Protein AF-A0A183PCR3-F1 (afdb_monomer_lite)

Secondary structure (DSSP, 8-state):
-HHHHHHHHS------HHHHHHHHHIIIIITTS-----SS-HHHHT-TT-GGGSS--TTT--HHHHHHHHHHHSPPPHHHHHHHHHHHHHHHHTTSTTTT-TT--TTS-------TT---SSTHHHHHHHHT----SS--GGGHHHHHHHHHHHHHTTT-HHHHHHHHHHHHHHHHHHHIIIII----EEEEEEEETTEEEEEEEEEEE--HHHHHHHHHHHHHHHHHHHTTT-

Organism: NCBI:txid31246

Sequence (234 aa):
MKLTELLYHGKRLRRDKLQFLTNHYWNKKGSYLKVSRLRFPEEVANSPNNPLIKAENMFKSTRYDDALLNEIEIGITADEAKHLEQQKSERLQCFHPLFGDVRFHQDCEPSLIFSSKRRFSKGVDQASLLTNTVVTLGAPPTLNNLFDKIDELNKLVDTNKPIADWRSSLRLSVERSILHAHVWQTDETKLPRRFHQQSNVWKHKPEYGIHPEQSTRYLFHNLFRILEFQVSYL

pLDDT: mean 70.09, std 15.56, range [38.97, 94.81]

Foldseek 3Di:
DVVVVCVVVVDDPPPPVVVVVVVVCCVVPVVPPPPPPPPDDVCLVPDPPNVVVVPDDPVPDCPVVVVVVVCVVVDQPPVNVVVVVVVVCVVCLVVPPCRPPPPDDPPDDDDDDDDPVDADPVHPVVVCVVVVHDDDPDDPPVCVVVVVVVVVLVVCLVPDPVSVVVVVVLVVLLVVQLCCLWPVPPPFDFDFDDPDPPDPDTDDDTDTTDDPVSSVVSSVVSVVVSVVVCPVPD

Structure (mmCIF, N/CA/C/O backbone):
data_AF-A0A183PCR3-F1
#
_entry.id   AF-A0A183PCR3-F1
#
loop_
_atom_site.group_PDB
_atom_site.id
_atom_site.type_symbol
_atom_site.label_atom_id
_atom_site.label_alt_id
_atom_site.label_comp_id
_atom_site.label_asym_id
_atom_site.label_entity_id
_atom_site.label_seq_id
_atom_site.pdbx_PDB_ins_code
_atom_site.Cartn_x
_atom_site.Cartn_y
_atom_site.Cartn_z
_atom_site.occupancy
_atom_site.B_iso_or_equiv
_atom_site.auth_seq_id
_atom_site.auth_comp_id
_atom_site.auth_asym_id
_atom_site.auth_atom_id
_atom_site.pdbx_PDB_model_num
ATOM 1 N N . MET A 1 1 ? -27.476 -8.192 14.801 1.00 43.50 1 MET A N 1
ATOM 2 C CA . MET A 1 1 ? -26.028 -8.233 15.123 1.00 43.50 1 MET A CA 1
ATOM 3 C C . MET A 1 1 ? -25.348 -9.604 14.907 1.00 43.50 1 MET A C 1
ATOM 5 O O . MET A 1 1 ? -24.313 -9.863 15.499 1.00 43.50 1 MET A O 1
ATOM 9 N N . LYS A 1 2 ? -25.819 -10.469 13.991 1.00 40.34 2 LYS A N 1
ATOM 10 C CA . LYS A 1 2 ? -25.181 -11.788 13.749 1.00 40.34 2 LYS A CA 1
ATOM 11 C C . LYS A 1 2 ? -23.891 -11.722 12.910 1.00 40.34 2 LYS A C 1
ATOM 13 O O . LYS A 1 2 ? -23.044 -12.604 12.989 1.00 40.34 2 LYS A O 1
ATOM 18 N N . LEU A 1 3 ? -23.731 -10.668 12.107 1.00 41.25 3 LEU A N 1
ATOM 19 C CA . LEU A 1 3 ? -22.612 -10.509 11.167 1.00 41.25 3 LEU A CA 1
ATOM 20 C C . LEU A 1 3 ? -21.323 -10.055 11.874 1.00 41.25 3 LEU A C 1
ATOM 22 O O . LEU A 1 3 ? -20.237 -10.541 11.570 1.00 41.25 3 LEU A O 1
ATOM 26 N N . THR A 1 4 ? -21.450 -9.186 12.879 1.00 47.59 4 THR A N 1
ATOM 27 C CA . THR A 1 4 ? -20.349 -8.759 13.755 1.00 47.59 4 THR A CA 1
ATOM 28 C C . THR A 1 4 ? -19.837 -9.908 14.620 1.00 47.59 4 THR A C 1
ATOM 30 O O . THR A 1 4 ? -18.626 -10.075 14.735 1.00 47.59 4 THR A O 1
ATOM 33 N N . GLU A 1 5 ? -20.731 -10.752 15.146 1.00 41.94 5 GLU A N 1
ATOM 34 C CA . GLU A 1 5 ? -20.367 -11.971 15.883 1.00 41.94 5 GLU A CA 1
ATOM 35 C C . GLU A 1 5 ? -19.634 -12.988 14.999 1.00 41.94 5 GLU A C 1
ATOM 37 O O . GLU A 1 5 ? -18.606 -13.523 15.407 1.00 41.94 5 GLU A O 1
ATOM 42 N N . LEU A 1 6 ? -20.086 -13.207 13.759 1.00 43.16 6 LEU A N 1
ATOM 43 C CA . LEU A 1 6 ? -19.410 -14.083 12.791 1.00 43.16 6 LEU A CA 1
ATOM 44 C C . LEU A 1 6 ? -18.003 -13.585 12.415 1.00 43.16 6 LEU A C 1
ATOM 46 O O . LEU A 1 6 ? -17.078 -14.387 12.262 1.00 43.16 6 LEU A O 1
ATOM 50 N N . LEU A 1 7 ? -17.819 -12.266 12.304 1.00 45.09 7 LEU A N 1
ATOM 51 C CA . LEU A 1 7 ? -16.524 -11.652 11.998 1.00 45.09 7 LEU A CA 1
ATOM 52 C C . LEU A 1 7 ? -15.564 -11.652 13.202 1.00 45.09 7 LEU A C 1
ATOM 54 O O . LEU A 1 7 ? -14.359 -11.810 13.000 1.00 45.09 7 LEU A O 1
ATOM 58 N N . TYR A 1 8 ? -16.074 -11.532 14.434 1.00 46.31 8 TYR A N 1
ATOM 59 C CA . TYR A 1 8 ? -15.269 -11.564 15.665 1.00 46.31 8 TYR A CA 1
ATOM 60 C C . TYR A 1 8 ? -14.947 -12.984 16.158 1.00 46.31 8 TYR A C 1
ATOM 62 O O . TYR A 1 8 ? -13.843 -13.227 16.648 1.00 46.31 8 TYR A O 1
ATOM 70 N N . HIS A 1 9 ? -15.865 -13.946 16.018 1.00 42.84 9 HIS A N 1
ATOM 71 C CA . HIS A 1 9 ? -15.672 -15.316 16.512 1.00 42.84 9 HIS A CA 1
ATOM 72 C C . HIS A 1 9 ? -14.971 -16.252 15.520 1.00 42.84 9 HIS A C 1
ATOM 74 O O . HIS A 1 9 ? -14.450 -17.288 15.936 1.00 42.84 9 HIS A O 1
ATOM 80 N N . GLY A 1 10 ? -14.883 -15.883 14.237 1.00 38.97 10 GLY A N 1
ATOM 81 C CA . GLY A 1 10 ? -14.321 -16.734 13.182 1.00 38.97 10 GLY A CA 1
ATOM 82 C C . GLY A 1 10 ? -12.848 -17.122 13.358 1.00 38.97 10 GLY A C 1
ATOM 83 O O . GLY A 1 10 ? -12.410 -18.113 12.780 1.00 38.97 10 GLY A O 1
ATOM 84 N N . LYS A 1 11 ? -12.072 -16.400 14.174 1.00 42.31 11 LYS A N 1
ATOM 85 C CA . LYS A 1 11 ? -10.730 -16.819 14.599 1.00 42.31 11 LYS A CA 1
ATOM 86 C C . LYS A 1 11 ? -10.459 -16.269 15.992 1.00 42.31 11 LYS A C 1
ATOM 88 O O . LYS A 1 11 ? -10.095 -15.107 16.138 1.00 42.31 11 LYS A O 1
ATOM 93 N N . ARG A 1 12 ? -10.546 -17.120 17.021 1.00 43.59 12 ARG A N 1
ATOM 94 C CA . ARG A 1 12 ? -9.766 -16.910 18.249 1.00 43.59 12 ARG A CA 1
ATOM 95 C C . ARG A 1 12 ? -8.338 -16.596 17.799 1.00 43.59 12 ARG A C 1
ATOM 97 O O . ARG A 1 12 ? -7.676 -17.481 17.257 1.00 43.59 12 ARG A O 1
ATOM 104 N N . LEU A 1 13 ? -7.895 -15.347 17.966 1.00 43.22 13 LEU A N 1
ATOM 105 C CA . LEU A 1 13 ? -6.487 -14.972 17.892 1.00 43.22 13 LEU A CA 1
ATOM 106 C C . LEU A 1 13 ? -5.743 -16.009 18.732 1.00 43.22 13 LEU A C 1
ATOM 108 O O . LEU A 1 13 ? -5.872 -16.021 19.959 1.00 43.22 13 LEU A O 1
ATOM 112 N N . ARG A 1 14 ? -5.040 -16.944 18.082 1.00 44.59 14 ARG A N 1
ATOM 113 C CA . ARG A 1 14 ? -4.086 -17.798 18.780 1.00 44.59 14 ARG A CA 1
ATOM 114 C C . ARG A 1 14 ? -3.076 -16.816 19.352 1.00 44.59 14 ARG A C 1
ATOM 116 O O . ARG A 1 14 ? -2.245 -16.309 18.609 1.00 44.59 14 ARG A O 1
ATOM 123 N N . ARG A 1 15 ? -3.220 -16.484 20.642 1.00 50.72 15 ARG A N 1
ATOM 124 C CA . ARG A 1 15 ? -2.188 -15.790 21.414 1.00 50.72 15 ARG A CA 1
ATOM 125 C C . ARG A 1 15 ? -0.885 -16.483 21.061 1.00 50.72 15 ARG A C 1
ATOM 127 O O . ARG A 1 15 ? -0.829 -17.712 21.147 1.00 50.72 15 ARG A O 1
ATOM 134 N N . ASP A 1 16 ? 0.082 -15.712 20.588 1.00 55.12 16 ASP A N 1
ATOM 135 C CA . ASP A 1 16 ? 1.338 -16.240 20.087 1.00 55.12 16 ASP A CA 1
ATOM 136 C C . ASP A 1 16 ? 1.909 -17.179 21.153 1.00 55.12 16 ASP A C 1
ATOM 138 O O . ASP A 1 16 ? 2.196 -16.761 22.280 1.00 55.12 16 ASP A O 1
ATOM 142 N N . LYS A 1 17 ? 1.939 -18.487 20.867 1.00 62.72 17 LYS A N 1
ATOM 143 C CA . LYS A 1 17 ? 2.175 -19.511 21.902 1.00 62.72 17 LYS A CA 1
ATOM 144 C C . LYS A 1 17 ? 3.550 -19.301 22.536 1.00 62.72 17 LYS A C 1
ATOM 146 O O . LYS A 1 17 ? 3.725 -19.519 23.729 1.00 62.72 17 LYS A O 1
ATOM 151 N N . LEU A 1 18 ? 4.483 -18.775 21.743 1.00 61.03 18 LEU A N 1
ATOM 152 C CA . LEU A 1 18 ? 5.803 -18.328 22.164 1.00 61.03 18 LEU A CA 1
ATOM 153 C C . LEU A 1 18 ? 5.748 -17.174 23.166 1.00 61.03 18 LEU A C 1
ATOM 155 O O . LEU A 1 18 ? 6.461 -17.237 24.160 1.00 61.03 18 LEU A O 1
ATOM 159 N N . GLN A 1 19 ? 4.889 -16.172 22.960 1.00 65.62 19 GLN A N 1
ATOM 160 C CA . GLN A 1 19 ? 4.735 -15.029 23.867 1.00 65.62 19 GLN A CA 1
ATOM 161 C C . GLN A 1 19 ? 4.088 -15.440 25.197 1.00 65.62 19 GLN A C 1
ATOM 163 O O . GLN A 1 19 ? 4.503 -15.005 26.270 1.00 65.62 19 GLN A O 1
ATOM 168 N N . PHE A 1 20 ? 3.111 -16.350 25.143 1.00 69.31 20 PHE A N 1
ATOM 169 C CA . PHE A 1 20 ? 2.547 -16.963 26.345 1.00 69.31 20 PHE A CA 1
ATOM 170 C C . PHE A 1 20 ? 3.602 -17.772 27.114 1.00 69.31 20 PHE A C 1
ATOM 172 O O . PHE A 1 20 ? 3.729 -17.617 28.326 1.00 69.31 20 PHE A O 1
ATOM 179 N N . LEU A 1 21 ? 4.392 -18.597 26.418 1.00 69.44 21 LEU A N 1
ATOM 180 C CA . LEU A 1 21 ? 5.441 -19.414 27.032 1.00 69.44 21 LEU A CA 1
ATOM 181 C C . LEU A 1 21 ? 6.603 -18.576 27.579 1.00 69.44 21 LEU A C 1
ATOM 183 O O . LEU A 1 21 ? 7.121 -18.913 28.638 1.00 69.44 21 LEU A O 1
ATOM 187 N N . THR A 1 22 ? 6.985 -17.475 26.925 1.00 66.50 22 THR A N 1
ATOM 188 C CA . THR A 1 22 ? 8.017 -16.555 27.443 1.00 66.50 22 THR A CA 1
ATOM 189 C C . THR A 1 22 ? 7.539 -15.822 28.687 1.00 66.50 22 THR A C 1
ATOM 191 O O . THR A 1 22 ? 8.277 -15.787 29.665 1.00 66.50 22 THR A O 1
ATOM 194 N N . ASN A 1 23 ? 6.300 -15.321 28.711 1.00 69.75 23 ASN A N 1
ATOM 195 C CA . ASN A 1 23 ? 5.728 -14.717 29.919 1.00 69.75 23 ASN A CA 1
ATOM 196 C C . ASN A 1 23 ? 5.593 -15.739 31.055 1.00 69.75 23 ASN A C 1
ATOM 198 O O . ASN A 1 23 ? 5.898 -15.438 32.206 1.00 69.75 23 ASN A O 1
ATOM 202 N N . HIS A 1 24 ? 5.191 -16.972 30.735 1.00 72.31 24 HIS A N 1
ATOM 203 C CA . HIS A 1 24 ? 5.112 -18.059 31.710 1.00 72.31 24 HIS A CA 1
ATOM 204 C C . HIS A 1 24 ? 6.490 -18.436 32.263 1.00 72.31 24 HIS A C 1
ATOM 206 O O . HIS A 1 24 ? 6.645 -18.627 33.467 1.00 72.31 24 HIS A O 1
ATOM 212 N N . TYR A 1 25 ? 7.509 -18.496 31.404 1.00 69.12 25 TYR A N 1
ATOM 213 C CA . TYR A 1 25 ? 8.889 -18.758 31.807 1.00 69.12 25 TYR A CA 1
ATOM 214 C C . TYR A 1 25 ? 9.475 -17.599 32.620 1.00 69.12 25 TYR A C 1
ATOM 216 O O . TYR A 1 25 ? 10.138 -17.845 33.621 1.00 69.12 25 TYR A O 1
ATOM 224 N N . TRP A 1 26 ? 9.188 -16.345 32.260 1.00 61.00 26 TRP A N 1
ATOM 225 C CA . TRP A 1 26 ? 9.600 -15.163 33.022 1.00 61.00 26 TRP A CA 1
ATOM 226 C C . TRP A 1 26 ? 8.967 -15.137 34.416 1.00 61.00 26 TRP A C 1
ATOM 228 O O . TRP A 1 26 ? 9.665 -14.927 35.404 1.00 61.00 26 TRP A O 1
ATOM 238 N N . ASN A 1 27 ? 7.678 -15.463 34.523 1.00 62.62 27 ASN A N 1
ATOM 239 C CA . ASN A 1 27 ? 6.995 -15.570 35.812 1.00 62.62 27 ASN A CA 1
ATOM 240 C C . ASN A 1 27 ? 7.509 -16.745 36.659 1.00 62.62 27 ASN A C 1
ATOM 242 O O . ASN A 1 27 ? 7.555 -16.632 37.878 1.00 62.62 27 ASN A O 1
ATOM 246 N N . LYS A 1 28 ? 7.903 -17.868 36.037 1.00 67.31 28 LYS A N 1
ATOM 247 C CA . LYS A 1 28 ? 8.411 -19.050 36.758 1.00 67.31 28 LYS A CA 1
ATOM 248 C C . LYS A 1 28 ? 9.903 -19.003 37.096 1.00 67.31 28 LYS A C 1
ATOM 250 O O . LYS A 1 28 ? 10.298 -19.599 38.091 1.00 67.31 28 LYS A O 1
ATOM 255 N N . LYS A 1 29 ? 10.734 -18.380 36.255 1.00 63.06 29 LYS A N 1
ATOM 256 C CA . LYS A 1 29 ? 12.208 -18.410 36.355 1.00 63.06 29 LYS A CA 1
ATOM 257 C C . LYS A 1 29 ? 12.883 -17.037 36.332 1.00 63.06 29 LYS A C 1
ATOM 259 O O . LYS A 1 29 ? 14.043 -16.948 36.703 1.00 63.06 29 LYS A O 1
ATOM 264 N N . GLY A 1 30 ? 12.211 -15.982 35.875 1.00 49.69 30 GLY A N 1
ATOM 265 C CA . GLY A 1 30 ? 12.768 -14.625 35.774 1.00 49.69 30 GLY A CA 1
ATOM 266 C C . GLY A 1 30 ? 12.641 -13.796 37.056 1.00 49.69 30 GLY A C 1
ATOM 267 O O . GLY A 1 30 ? 13.333 -12.792 37.206 1.00 49.69 30 GLY A O 1
ATOM 268 N N . SER A 1 31 ? 11.821 -14.218 38.024 1.00 49.53 31 SER A N 1
ATOM 269 C CA . SER A 1 31 ? 11.612 -13.487 39.283 1.00 49.53 31 SER A CA 1
ATOM 270 C C . SER A 1 31 ? 12.644 -13.812 40.379 1.00 49.53 31 SER A C 1
ATOM 272 O O . SER A 1 31 ? 12.307 -13.796 41.562 1.00 49.53 31 SER A O 1
ATOM 274 N N . TYR A 1 32 ? 13.897 -14.124 40.029 1.00 51.06 32 TYR A N 1
ATOM 275 C CA . TYR A 1 32 ? 14.971 -14.212 41.034 1.00 51.06 32 TYR A CA 1
ATOM 276 C C . TYR A 1 32 ? 15.493 -12.833 41.461 1.00 51.06 32 TYR A C 1
ATOM 278 O O . TYR A 1 32 ? 16.124 -12.709 42.508 1.00 51.06 32 TYR A O 1
ATOM 286 N N . LEU A 1 33 ? 15.167 -11.772 40.718 1.00 47.72 33 LEU A N 1
ATOM 287 C CA . LEU A 1 33 ? 15.323 -10.402 41.195 1.00 47.72 33 LEU A CA 1
ATOM 288 C C . LEU A 1 33 ? 14.146 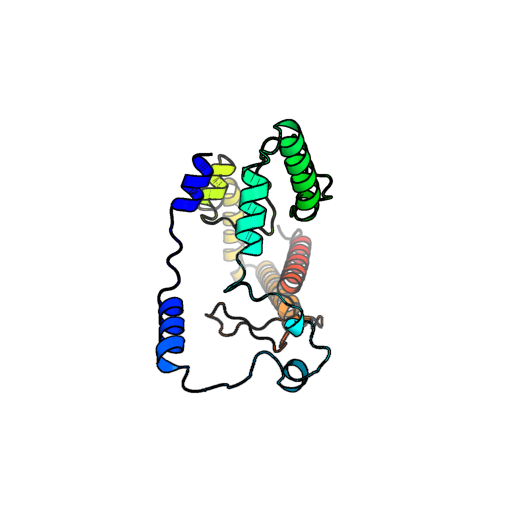-10.060 42.116 1.00 47.72 33 LEU A C 1
ATOM 290 O O . LEU A 1 33 ? 13.118 -9.548 41.672 1.00 47.72 33 LEU A O 1
ATOM 294 N N . LYS A 1 34 ? 14.300 -10.340 43.417 1.00 47.41 34 LYS A N 1
ATOM 295 C CA . LYS A 1 34 ? 13.487 -9.716 44.470 1.00 47.41 34 LYS A CA 1
ATOM 296 C C . LYS A 1 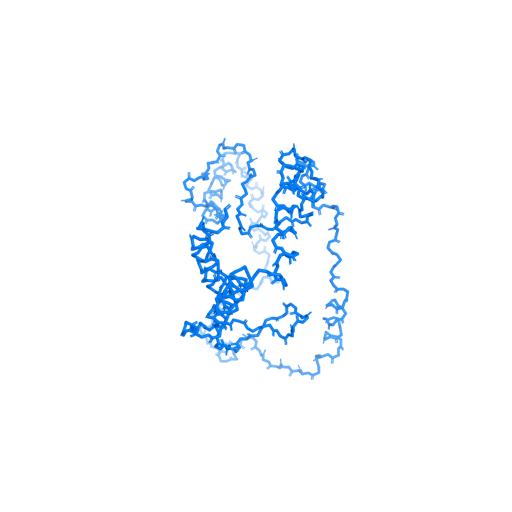34 ? 13.749 -8.209 44.441 1.00 47.41 34 LYS A C 1
ATOM 298 O O . LYS A 1 34 ? 14.626 -7.704 45.131 1.00 47.41 34 LYS A O 1
ATOM 303 N N . VAL A 1 35 ? 12.996 -7.480 43.624 1.00 47.25 35 VAL A N 1
ATOM 304 C CA . VAL A 1 35 ? 12.951 -6.021 43.706 1.00 47.25 35 VAL A CA 1
ATOM 305 C C . VAL A 1 35 ? 11.978 -5.673 44.825 1.00 47.25 35 VAL A C 1
ATOM 307 O O . VAL A 1 35 ? 10.771 -5.586 44.615 1.00 47.25 35 VAL A O 1
ATOM 310 N N . SER A 1 36 ? 12.507 -5.472 46.029 1.00 46.84 36 SER A N 1
ATOM 311 C CA . SER A 1 36 ? 11.793 -4.860 47.150 1.00 46.84 36 SER A CA 1
ATOM 312 C C . SER A 1 36 ? 11.696 -3.346 46.944 1.00 46.84 36 SER A C 1
ATOM 314 O O . SER A 1 36 ? 12.176 -2.560 47.753 1.00 46.84 36 SER A O 1
ATOM 316 N N . ARG A 1 37 ? 11.113 -2.902 45.827 1.00 46.75 37 ARG A N 1
ATOM 317 C CA . ARG A 1 37 ? 10.591 -1.536 45.769 1.00 46.75 37 ARG A CA 1
ATOM 318 C C . ARG A 1 37 ? 9.176 -1.598 46.302 1.00 46.75 37 ARG A C 1
ATOM 320 O O . ARG A 1 37 ? 8.269 -2.050 45.602 1.00 46.75 37 ARG A O 1
ATOM 327 N N . LEU A 1 38 ? 8.995 -1.151 47.540 1.00 49.81 38 LEU A N 1
ATOM 328 C CA . LEU A 1 38 ? 7.677 -0.750 48.001 1.00 49.81 38 LEU A CA 1
ATOM 329 C C . LEU A 1 38 ? 7.158 0.271 46.981 1.00 49.81 38 LEU A C 1
ATOM 331 O O . LEU A 1 38 ? 7.828 1.259 46.682 1.00 49.81 38 LEU A O 1
ATOM 335 N N . ARG A 1 39 ? 5.987 0.009 46.385 1.00 51.94 39 ARG A N 1
ATOM 336 C CA . ARG A 1 39 ? 5.335 0.945 45.443 1.00 51.94 39 ARG A CA 1
ATOM 337 C C . ARG A 1 39 ? 5.014 2.295 46.096 1.00 51.94 39 ARG A C 1
ATOM 339 O O . ARG A 1 39 ? 4.608 3.224 45.408 1.00 51.94 39 ARG A O 1
ATOM 346 N N . PHE A 1 40 ? 5.187 2.371 47.409 1.00 50.53 40 PHE A N 1
ATOM 347 C CA . PHE A 1 40 ? 4.893 3.493 48.260 1.00 50.53 40 PHE A CA 1
ATOM 348 C C . PHE A 1 40 ? 6.125 3.791 49.134 1.00 50.53 40 PHE A C 1
ATOM 350 O O . PHE A 1 40 ? 6.618 2.866 49.782 1.00 50.53 40 PHE A O 1
ATOM 357 N N . PRO A 1 41 ? 6.661 5.023 49.134 1.00 60.50 41 PRO A N 1
ATOM 358 C CA . PRO A 1 41 ? 7.805 5.380 49.971 1.00 60.50 41 PRO A CA 1
ATOM 359 C C . PRO A 1 41 ? 7.446 5.278 51.461 1.00 60.50 41 PRO A C 1
ATOM 361 O O . PRO A 1 41 ? 6.393 5.768 51.872 1.00 60.50 41 PRO A O 1
ATOM 364 N N . GLU A 1 42 ? 8.320 4.686 52.281 1.00 59.44 42 GLU A N 1
ATOM 365 C CA . GLU A 1 42 ? 8.094 4.531 53.733 1.00 59.44 42 GLU A CA 1
ATOM 366 C C . GLU A 1 42 ? 7.910 5.881 54.447 1.00 59.44 42 GLU A C 1
ATOM 368 O O . GLU A 1 42 ? 7.119 5.996 55.380 1.00 59.44 42 GLU A O 1
ATOM 373 N N . GLU A 1 43 ? 8.557 6.934 53.947 1.00 64.88 43 GLU A N 1
ATOM 374 C CA . GLU A 1 43 ? 8.429 8.311 54.441 1.00 64.88 43 GLU A CA 1
ATOM 375 C C . GLU A 1 43 ? 6.995 8.855 54.319 1.00 64.88 43 GLU A C 1
ATOM 377 O O . GLU A 1 43 ? 6.515 9.566 55.201 1.00 64.88 43 GLU A O 1
ATOM 382 N N . VAL A 1 44 ? 6.276 8.480 53.254 1.00 60.97 44 VAL A N 1
ATOM 383 C CA . VAL A 1 44 ? 4.877 8.883 53.043 1.00 60.97 44 VAL A CA 1
ATOM 384 C C . VAL A 1 44 ? 3.946 8.035 53.917 1.00 60.97 44 VAL A C 1
ATOM 386 O O . VAL A 1 44 ? 2.959 8.557 54.436 1.00 60.97 44 VAL A O 1
ATOM 389 N N . ALA A 1 45 ? 4.289 6.761 54.157 1.00 61.00 45 ALA A N 1
ATOM 390 C CA . ALA A 1 45 ? 3.546 5.854 55.042 1.00 61.00 45 ALA A CA 1
ATOM 391 C C . ALA A 1 45 ? 3.554 6.302 56.496 1.00 61.00 45 ALA A C 1
ATOM 393 O O . ALA A 1 45 ? 2.499 6.310 57.128 1.00 61.00 45 ALA A O 1
ATOM 394 N N . ASN A 1 46 ? 4.717 6.734 56.974 1.00 65.94 46 ASN A N 1
ATOM 395 C CA . ASN A 1 46 ? 4.934 7.128 58.360 1.00 65.94 46 ASN A CA 1
ATOM 396 C C . ASN A 1 46 ? 4.599 8.605 58.626 1.00 65.94 46 ASN A C 1
ATOM 398 O O . ASN A 1 46 ? 4.747 9.076 59.753 1.00 65.94 46 ASN A O 1
ATOM 402 N N . SER A 1 47 ? 4.154 9.350 57.607 1.00 72.75 47 SER A N 1
ATOM 403 C CA . SER A 1 47 ? 3.764 10.748 57.780 1.00 72.75 47 SER A CA 1
ATOM 404 C C . SER A 1 47 ? 2.453 10.858 58.584 1.00 72.75 47 SER A C 1
ATOM 406 O O . SER A 1 47 ? 1.462 10.209 58.241 1.00 72.75 47 SER A O 1
ATOM 408 N N . PRO A 1 48 ? 2.386 11.703 59.633 1.00 70.06 48 PRO A N 1
ATOM 409 C CA . PRO A 1 48 ? 1.179 11.848 60.459 1.00 70.06 48 PRO A CA 1
ATOM 410 C C . PRO A 1 48 ? -0.005 12.474 59.697 1.00 70.06 48 PRO A C 1
ATOM 412 O O . PRO A 1 48 ? -1.146 12.361 60.132 1.00 70.06 48 PRO A O 1
ATOM 415 N N . ASN A 1 49 ? 0.254 13.091 58.536 1.00 67.38 49 ASN A N 1
ATOM 416 C CA . ASN A 1 49 ? -0.746 13.672 57.634 1.00 67.38 49 ASN A CA 1
ATOM 417 C C . ASN A 1 49 ? -1.092 12.766 56.439 1.00 67.38 49 ASN A C 1
ATOM 419 O O . ASN A 1 49 ? -1.661 13.236 55.452 1.00 67.38 49 ASN A O 1
ATOM 423 N N . ASN A 1 50 ? -0.748 11.478 56.493 1.00 63.47 50 ASN A N 1
ATOM 424 C CA . ASN A 1 50 ? -1.014 10.558 55.398 1.00 63.47 50 ASN A CA 1
ATOM 425 C C . ASN A 1 50 ? -2.538 10.427 55.152 1.00 63.47 50 ASN A C 1
ATOM 427 O O . ASN A 1 50 ? -3.271 10.033 56.066 1.00 63.47 50 ASN A O 1
ATOM 431 N N . PRO A 1 51 ? -3.046 10.701 53.931 1.00 62.66 51 PRO A N 1
ATOM 432 C CA . PRO A 1 51 ? -4.467 10.547 53.607 1.00 62.66 51 PRO A CA 1
ATOM 433 C C . PRO A 1 51 ? -4.972 9.108 53.797 1.00 62.66 51 PRO A C 1
ATOM 435 O O . PRO A 1 51 ? -6.169 8.908 53.990 1.00 62.66 51 PRO A O 1
ATOM 438 N N . LEU A 1 52 ? -4.073 8.115 53.817 1.00 59.38 52 LEU A N 1
ATOM 439 C CA . LEU A 1 52 ? -4.398 6.715 54.099 1.00 59.38 52 LEU A CA 1
ATOM 440 C C . LEU A 1 52 ? -4.778 6.450 55.564 1.00 59.38 52 LEU A C 1
ATOM 442 O O . LEU A 1 52 ? -5.466 5.472 55.822 1.00 59.38 52 LEU A O 1
ATOM 446 N N . ILE A 1 53 ? -4.399 7.311 56.520 1.00 61.59 53 ILE A N 1
ATOM 447 C CA . ILE A 1 53 ? -4.829 7.181 57.930 1.0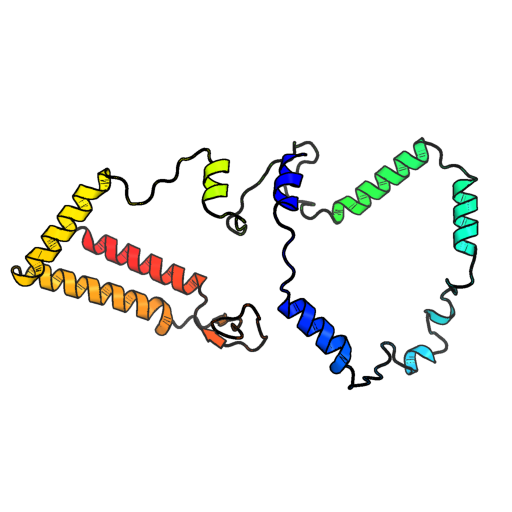0 61.59 53 ILE A CA 1
ATOM 448 C C . ILE A 1 53 ? -6.338 7.437 58.054 1.00 61.59 53 ILE A C 1
ATOM 450 O O . ILE A 1 53 ? -7.009 6.855 58.901 1.00 61.59 53 ILE A O 1
ATOM 454 N N . LYS A 1 54 ? -6.878 8.293 57.178 1.00 59.94 54 LYS A N 1
ATOM 455 C CA . LYS A 1 54 ? -8.315 8.570 57.065 1.00 59.94 54 LYS A CA 1
ATOM 456 C C . LYS A 1 54 ? -9.028 7.621 56.099 1.00 59.94 54 LYS A C 1
ATOM 458 O O . LYS A 1 54 ? -10.250 7.691 55.993 1.00 59.94 54 LYS A O 1
ATOM 463 N N . ALA A 1 55 ? -8.293 6.780 55.368 1.00 59.91 55 ALA A N 1
ATOM 464 C CA . ALA A 1 55 ? -8.891 5.835 54.440 1.00 59.91 55 ALA A CA 1
ATOM 465 C C . ALA A 1 55 ? -9.524 4.690 55.233 1.00 59.91 55 ALA A C 1
ATOM 467 O O . ALA A 1 55 ? -8.866 3.990 56.001 1.00 59.91 55 ALA A O 1
ATOM 468 N N . GLU A 1 56 ? -10.829 4.526 55.057 1.00 61.25 56 GLU A N 1
ATOM 469 C CA . GLU A 1 56 ? -11.597 3.494 55.734 1.00 61.25 56 GLU A CA 1
ATOM 470 C C . GLU A 1 56 ? -11.106 2.097 55.315 1.00 61.25 56 GLU A C 1
ATOM 472 O O . GLU A 1 56 ? -10.797 1.843 54.147 1.00 61.25 56 GLU A O 1
ATOM 477 N N . ASN A 1 57 ? -10.997 1.178 56.277 1.00 62.12 57 ASN A N 1
ATOM 478 C CA . ASN A 1 57 ? -10.515 -0.173 56.013 1.00 62.12 57 ASN A CA 1
ATOM 479 C C . ASN A 1 57 ? -11.611 -1.003 55.322 1.00 62.12 57 ASN A C 1
ATOM 481 O O . ASN A 1 57 ? -12.438 -1.639 55.978 1.00 62.12 57 ASN A O 1
ATOM 485 N N . MET A 1 58 ? -11.584 -1.009 53.988 1.00 56.31 58 MET A N 1
ATOM 486 C CA . MET A 1 58 ? -12.562 -1.679 53.117 1.00 56.31 58 MET A CA 1
ATOM 487 C C . MET A 1 58 ? -12.657 -3.205 53.316 1.00 56.31 58 MET A C 1
ATOM 489 O O . MET A 1 58 ? -13.565 -3.825 52.783 1.00 56.31 58 MET A O 1
ATOM 493 N N . PHE A 1 59 ? -11.734 -3.832 54.058 1.00 53.56 59 PHE A N 1
ATOM 494 C CA . PHE A 1 59 ? -11.773 -5.274 54.344 1.00 53.56 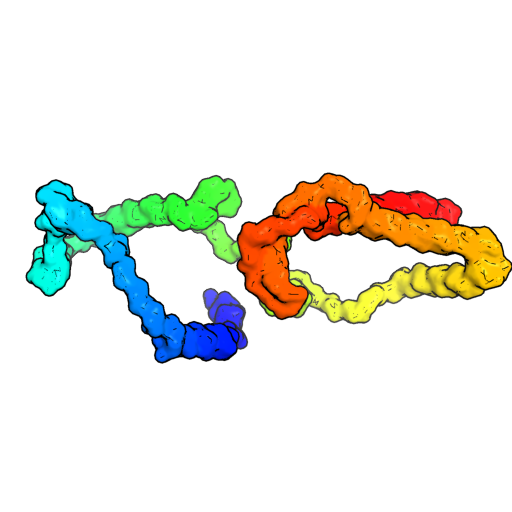59 PHE A CA 1
ATOM 495 C C . PHE A 1 59 ? -12.595 -5.642 55.586 1.00 53.56 59 PHE A C 1
ATOM 497 O O . PHE A 1 59 ? -12.874 -6.819 55.798 1.00 53.56 59 PHE A O 1
ATOM 504 N N . LYS A 1 60 ? -12.923 -4.666 56.440 1.00 60.06 60 LYS A N 1
ATOM 505 C CA . LYS A 1 60 ? -13.688 -4.885 57.682 1.00 60.06 60 LYS A CA 1
ATOM 506 C C . LYS A 1 60 ? -14.930 -4.007 57.794 1.00 60.06 60 LYS A C 1
ATOM 508 O O . LYS A 1 60 ? -15.778 -4.291 58.630 1.00 60.06 60 LYS A O 1
ATOM 513 N N . SER A 1 61 ? -15.007 -2.930 57.015 1.00 61.38 61 SER A N 1
ATOM 514 C CA . SER A 1 61 ? -16.158 -2.035 57.033 1.00 61.38 61 SER A CA 1
ATOM 515 C C . SER A 1 61 ? -17.331 -2.658 56.280 1.00 61.38 61 SER A C 1
ATOM 517 O O . SER A 1 61 ? -17.222 -2.920 55.086 1.00 61.38 61 SER A O 1
ATOM 519 N N . THR A 1 62 ? -18.451 -2.848 56.978 1.00 69.12 62 THR A N 1
ATOM 520 C CA . THR A 1 62 ? -19.755 -3.177 56.384 1.00 69.12 62 THR A CA 1
ATOM 521 C C . THR A 1 62 ? -20.510 -1.929 55.951 1.00 69.12 62 THR A C 1
ATOM 523 O O . THR A 1 62 ? -21.571 -2.044 55.364 1.00 69.12 62 THR A O 1
ATOM 526 N N . ARG A 1 63 ? -19.966 -0.722 56.171 1.00 71.81 63 ARG A N 1
ATOM 527 C CA . ARG A 1 63 ? -20.654 0.549 55.903 1.00 71.81 63 ARG A CA 1
ATOM 528 C C . ARG A 1 63 ? -21.181 0.648 54.473 1.00 71.81 63 ARG A C 1
ATOM 530 O O . ARG A 1 63 ? -22.241 1.221 54.265 1.00 71.81 63 ARG A O 1
ATOM 537 N N . TYR A 1 64 ? -20.434 0.126 53.501 1.00 63.47 64 TYR A N 1
ATOM 538 C CA . TYR A 1 64 ? -20.860 0.109 52.102 1.00 63.47 64 TYR A CA 1
ATOM 539 C C . TYR A 1 64 ? -21.955 -0.920 51.845 1.00 63.47 64 TYR A C 1
ATOM 541 O O . TYR A 1 64 ? -22.889 -0.599 51.125 1.00 63.47 64 TYR A O 1
ATOM 549 N N . ASP A 1 65 ? -21.872 -2.103 52.452 1.00 65.31 65 ASP A N 1
ATOM 550 C CA . ASP A 1 65 ? -22.915 -3.127 52.346 1.00 65.31 65 ASP A CA 1
ATOM 551 C C . ASP A 1 65 ? -24.203 -2.659 53.040 1.00 65.31 65 ASP A C 1
ATOM 553 O O . ASP A 1 65 ? -25.279 -2.787 52.473 1.00 65.31 65 ASP A O 1
ATOM 557 N N . ASP A 1 66 ? -24.092 -2.019 54.205 1.00 72.00 66 ASP A N 1
ATOM 558 C CA . ASP A 1 66 ? -25.204 -1.447 54.968 1.00 72.00 66 ASP A CA 1
ATOM 559 C C . ASP A 1 66 ? -25.820 -0.233 54.247 1.00 72.00 66 ASP A C 1
ATOM 561 O O . ASP A 1 66 ? -27.037 -0.076 54.210 1.00 72.00 66 ASP A O 1
ATOM 565 N N . ALA A 1 67 ? -25.002 0.630 53.630 1.00 67.56 67 ALA A N 1
ATOM 566 C CA . ALA A 1 67 ? -25.488 1.735 52.802 1.00 67.56 67 ALA A CA 1
ATOM 567 C C . ALA A 1 67 ? -26.178 1.230 51.529 1.00 67.56 67 ALA A C 1
ATOM 569 O O . ALA A 1 67 ? -27.226 1.750 51.164 1.00 67.56 67 ALA A O 1
ATOM 570 N N . LEU A 1 68 ? -25.630 0.194 50.893 1.00 64.44 68 LEU A N 1
ATOM 571 C CA . LEU A 1 68 ? -26.201 -0.430 49.704 1.00 64.44 68 LEU A CA 1
ATOM 572 C C . LEU A 1 68 ? -27.498 -1.183 50.035 1.00 64.44 68 LEU A C 1
ATOM 574 O O . LEU A 1 68 ? -28.445 -1.119 49.263 1.00 64.44 68 LEU A O 1
ATOM 578 N N . LEU A 1 69 ? -27.585 -1.835 51.198 1.00 64.88 69 LEU A N 1
ATOM 579 C CA . LEU A 1 69 ? -28.822 -2.430 51.711 1.00 64.88 69 LEU A CA 1
ATOM 580 C C . LEU A 1 69 ? -29.878 -1.360 52.004 1.00 64.88 69 LEU A C 1
ATOM 582 O O . LEU A 1 69 ? -31.010 -1.517 51.564 1.00 64.88 69 LEU A O 1
ATOM 586 N N . ASN A 1 70 ? -29.507 -0.240 52.631 1.00 61.25 70 ASN A N 1
ATOM 587 C CA . ASN A 1 70 ? -30.416 0.895 52.830 1.00 61.25 70 ASN A CA 1
ATOM 588 C C . ASN A 1 70 ? -30.871 1.522 51.496 1.00 61.25 70 ASN A C 1
ATOM 590 O O . ASN A 1 70 ? -32.033 1.888 51.362 1.00 61.25 70 ASN A O 1
ATOM 594 N N . GLU A 1 71 ? -29.992 1.627 50.492 1.00 58.84 71 GLU A N 1
ATOM 595 C CA . GLU A 1 71 ? -30.338 2.082 49.132 1.00 58.84 71 GLU A CA 1
ATOM 596 C C . GLU A 1 71 ? -31.243 1.085 48.383 1.00 58.84 71 GLU A C 1
ATOM 598 O O . GLU A 1 71 ? -32.047 1.489 47.548 1.00 58.84 71 GLU A O 1
ATOM 603 N N . ILE A 1 72 ? -31.133 -0.217 48.668 1.00 59.72 72 ILE A N 1
ATOM 604 C CA . ILE A 1 72 ? -32.004 -1.263 48.108 1.00 59.72 72 ILE A CA 1
ATOM 605 C C . ILE A 1 72 ? -33.368 -1.287 48.817 1.00 59.72 72 ILE A C 1
ATOM 607 O O . ILE A 1 72 ? -34.391 -1.500 48.164 1.00 59.72 72 ILE A O 1
ATOM 611 N N . GLU A 1 73 ? -33.397 -1.071 50.135 1.00 55.72 73 GLU A N 1
ATOM 612 C CA . GLU A 1 73 ? -34.617 -1.003 50.951 1.00 55.72 73 GLU A CA 1
ATOM 613 C C . GLU A 1 73 ? -35.427 0.270 50.669 1.00 55.72 73 GLU A C 1
ATOM 615 O O . GLU A 1 73 ? -36.655 0.220 50.570 1.00 55.72 73 GLU A O 1
ATOM 620 N N . ILE A 1 74 ? -34.751 1.401 50.451 1.00 59.12 74 ILE A N 1
ATOM 621 C CA . ILE A 1 74 ? -35.333 2.636 49.915 1.00 59.12 74 ILE A CA 1
ATOM 622 C C . ILE A 1 74 ? -35.363 2.493 48.391 1.00 59.12 74 ILE A C 1
ATOM 624 O O . ILE A 1 74 ? -34.587 3.117 47.676 1.00 59.12 74 ILE A O 1
ATOM 628 N N . GLY A 1 75 ? -36.214 1.598 47.888 1.00 55.16 75 GLY A N 1
ATOM 629 C CA . GLY A 1 75 ? -36.298 1.307 46.460 1.00 55.16 75 GLY A CA 1
ATOM 630 C C . GLY A 1 75 ? -36.360 2.590 45.627 1.00 55.16 75 GLY A C 1
ATOM 631 O O . GLY A 1 75 ? -37.309 3.364 45.748 1.00 55.16 75 GLY A O 1
ATOM 632 N N . ILE A 1 76 ? -35.340 2.803 44.791 1.00 61.97 76 ILE A N 1
ATOM 633 C CA . ILE A 1 76 ? -35.269 3.937 43.867 1.00 61.97 76 ILE A CA 1
ATOM 634 C C . ILE A 1 76 ? -36.550 3.927 43.037 1.00 61.97 76 ILE A C 1
ATOM 636 O O . ILE A 1 76 ? -36.858 2.943 42.353 1.00 61.97 76 ILE A O 1
ATOM 640 N N . THR A 1 77 ? -37.318 5.011 43.107 1.00 70.88 77 THR A N 1
ATOM 641 C CA . THR A 1 77 ? -38.542 5.117 42.314 1.00 70.88 77 THR A CA 1
ATOM 642 C C . THR A 1 77 ? -38.190 5.064 40.825 1.00 70.88 77 THR A C 1
ATOM 644 O O . THR A 1 77 ? -37.105 5.474 40.407 1.00 70.88 77 THR A O 1
ATOM 647 N N . ALA A 1 78 ? -39.089 4.547 39.982 1.00 67.44 78 ALA A N 1
ATOM 648 C CA . ALA A 1 78 ? -38.800 4.379 38.552 1.00 67.44 78 ALA A CA 1
ATOM 649 C C . ALA A 1 78 ? -38.370 5.692 37.861 1.00 67.44 78 ALA A C 1
ATOM 651 O O . ALA A 1 78 ? -37.635 5.659 36.873 1.00 67.44 78 ALA A O 1
ATOM 652 N N . ASP A 1 79 ? -38.796 6.838 38.392 1.00 73.69 79 ASP A N 1
ATOM 653 C CA . ASP A 1 79 ? -38.444 8.159 37.877 1.00 73.69 79 ASP A CA 1
ATOM 654 C C . ASP A 1 79 ? -37.050 8.616 38.335 1.00 73.69 79 ASP A C 1
ATOM 656 O O . ASP A 1 79 ? -36.283 9.147 37.531 1.00 73.69 79 ASP A O 1
ATOM 660 N N . GLU A 1 80 ? -36.656 8.323 39.576 1.00 73.62 80 GLU A N 1
ATOM 661 C CA . GLU A 1 80 ? -35.293 8.566 40.065 1.00 73.62 80 GLU A CA 1
ATOM 662 C C . GLU A 1 80 ? -34.268 7.670 39.360 1.00 73.62 80 GLU A C 1
ATOM 664 O O . GLU A 1 80 ? -33.167 8.121 39.039 1.00 73.62 80 GLU A O 1
ATOM 669 N N . ALA A 1 81 ? -34.642 6.428 39.036 1.00 66.44 81 ALA A N 1
ATOM 670 C CA . ALA A 1 81 ? -33.799 5.512 38.272 1.00 66.44 81 ALA A CA 1
ATOM 671 C C . ALA A 1 81 ? -33.544 6.039 36.852 1.00 66.44 81 ALA A C 1
ATOM 673 O O . ALA A 1 81 ? -32.399 6.066 36.399 1.00 66.44 81 ALA A O 1
ATOM 674 N N . LYS A 1 82 ? -34.590 6.537 36.176 1.00 73.25 82 LYS A N 1
ATOM 675 C CA . LYS A 1 82 ? -34.464 7.182 34.858 1.00 73.25 82 LYS A CA 1
ATOM 676 C C . LYS A 1 82 ? -33.603 8.438 34.919 1.00 73.25 82 LYS A C 1
ATOM 678 O O . LYS A 1 82 ? -32.777 8.653 34.035 1.00 73.25 82 LYS A O 1
ATOM 683 N N . HIS A 1 83 ? -33.765 9.249 35.961 1.00 80.12 83 HIS A N 1
ATOM 684 C CA . HIS A 1 83 ? -32.976 10.462 36.146 1.00 80.12 83 HIS A CA 1
ATOM 685 C C . HIS A 1 83 ? -31.493 10.145 36.403 1.00 80.12 83 HIS A C 1
ATOM 687 O O . HIS A 1 83 ? -30.609 10.770 35.817 1.00 80.12 83 HIS A O 1
ATOM 693 N N . LEU A 1 84 ? -31.195 9.122 37.209 1.00 71.31 84 LEU A N 1
ATOM 694 C CA . LEU A 1 84 ? -29.831 8.628 37.417 1.00 71.31 84 LEU A CA 1
ATOM 695 C C . LEU A 1 84 ? -29.222 8.046 36.138 1.00 71.31 84 LEU A C 1
ATOM 697 O O . LEU A 1 84 ? -28.043 8.268 35.859 1.00 71.31 84 LEU A O 1
ATOM 701 N N . GLU A 1 85 ? -30.008 7.325 35.342 1.00 70.81 85 GLU A N 1
ATOM 702 C CA . GLU A 1 85 ? -29.569 6.774 34.061 1.00 70.81 85 GLU A CA 1
ATOM 703 C C . GLU A 1 85 ? -29.277 7.882 33.039 1.00 70.81 85 GLU A C 1
ATOM 705 O O . GLU A 1 85 ? -28.240 7.838 32.371 1.00 70.81 85 GLU A O 1
ATOM 710 N N . GLN A 1 86 ? -30.101 8.934 33.002 1.00 80.50 86 GLN A N 1
ATOM 711 C CA . GLN A 1 86 ? -29.845 10.146 32.220 1.00 80.50 86 GLN A CA 1
ATOM 712 C C . GLN A 1 86 ? -28.552 10.837 32.664 1.00 80.50 86 GLN A C 1
ATOM 714 O O . GLN A 1 86 ? -27.647 10.993 31.844 1.00 80.50 86 GLN A O 1
ATOM 719 N N . GLN A 1 87 ? -28.384 11.132 33.956 1.00 77.88 87 GLN A N 1
ATOM 720 C CA . GLN A 1 87 ? -27.156 11.748 34.480 1.00 77.88 87 GLN A CA 1
ATOM 721 C C . GLN A 1 87 ? -25.905 10.905 34.204 1.00 77.88 87 GLN A C 1
ATOM 723 O O . GLN A 1 87 ? -24.827 11.428 33.907 1.00 77.88 87 GLN A O 1
ATOM 728 N N . LYS A 1 88 ? -26.021 9.577 34.299 1.00 70.81 88 LYS A N 1
ATOM 729 C CA . LYS A 1 88 ? -24.934 8.650 33.976 1.00 70.81 88 LYS A CA 1
ATOM 730 C C . LYS A 1 88 ? -24.614 8.679 32.484 1.00 70.81 88 LYS A C 1
ATOM 732 O O . LYS A 1 88 ? -23.437 8.704 32.130 1.00 70.81 88 LYS A O 1
ATOM 737 N N . SER A 1 89 ? -25.629 8.695 31.623 1.00 75.44 89 SER A N 1
ATOM 738 C CA . SER A 1 89 ? -25.448 8.782 30.174 1.00 75.44 89 SER A CA 1
ATOM 739 C C . SER A 1 89 ? -24.741 10.083 29.779 1.00 75.44 89 SER A C 1
ATOM 741 O O . SER A 1 89 ? -23.749 10.024 29.058 1.00 75.44 89 SER A O 1
ATOM 743 N N . GLU A 1 90 ? -25.135 11.224 30.349 1.00 79.44 90 GLU A N 1
ATOM 744 C CA . GLU A 1 90 ? -24.508 12.535 30.130 1.00 79.44 90 GLU A CA 1
ATOM 745 C C . GLU A 1 90 ? -23.041 12.552 30.573 1.00 79.44 90 GLU A C 1
ATOM 747 O O . GLU A 1 90 ? -22.163 12.988 29.828 1.00 79.44 90 GLU A O 1
ATOM 752 N N . ARG A 1 91 ? -22.739 11.997 31.755 1.00 74.00 91 ARG A N 1
ATOM 753 C CA . ARG A 1 91 ? -21.356 11.869 32.247 1.00 74.00 91 ARG A CA 1
ATOM 754 C C . ARG A 1 91 ? -20.503 10.935 31.395 1.00 74.00 91 ARG A C 1
ATOM 756 O O . ARG A 1 91 ? -19.293 11.117 31.335 1.00 74.00 91 ARG A O 1
ATOM 763 N N . LEU A 1 92 ? -21.098 9.917 30.775 1.00 70.94 92 LEU A N 1
ATOM 764 C CA . LEU A 1 92 ? -20.385 8.962 29.925 1.00 70.94 92 LEU A CA 1
ATOM 765 C C . LEU A 1 92 ? -20.230 9.449 28.482 1.00 70.94 92 LEU A C 1
ATOM 767 O O . LEU A 1 92 ? -19.318 8.987 27.795 1.00 70.94 92 LEU A O 1
ATOM 771 N N . GLN A 1 93 ? -21.060 10.393 28.027 1.00 70.81 93 GLN A N 1
ATOM 772 C CA . GLN A 1 93 ? -20.962 10.943 26.677 1.00 70.81 93 GLN A CA 1
ATOM 773 C C . GLN A 1 93 ? -19.576 11.538 26.404 1.00 70.81 93 GLN A C 1
ATOM 775 O O . GLN A 1 93 ? -19.028 11.286 25.336 1.00 70.81 93 GLN A O 1
ATOM 780 N N . CYS A 1 94 ? -18.954 12.225 27.368 1.00 67.94 94 CYS A N 1
ATOM 781 C CA . CYS A 1 94 ? -17.620 12.812 27.188 1.00 67.94 94 CYS A CA 1
ATOM 782 C C . CYS A 1 94 ? -16.487 11.779 27.042 1.00 67.94 94 CYS A C 1
ATOM 784 O O . CYS A 1 94 ? -15.414 12.109 26.539 1.00 67.94 94 CYS A O 1
ATOM 786 N N . PHE A 1 95 ? -16.727 10.523 27.430 1.00 57.16 95 PHE A N 1
ATOM 787 C CA . PHE A 1 95 ? -15.804 9.405 27.220 1.00 57.16 95 PHE A CA 1
ATOM 788 C C . PHE A 1 95 ? -16.087 8.640 25.923 1.00 57.16 95 PHE A C 1
ATOM 790 O O . PHE A 1 95 ? -15.368 7.691 25.595 1.00 57.16 95 PHE A O 1
ATOM 797 N N . HIS A 1 96 ? -17.116 9.035 25.168 1.00 62.09 96 HIS A N 1
ATOM 798 C CA . HIS A 1 96 ? -17.376 8.455 23.865 1.00 62.09 96 HIS A CA 1
ATOM 799 C C . HIS A 1 96 ? -16.239 8.851 22.902 1.00 62.09 96 HIS A C 1
ATOM 801 O O . HIS A 1 96 ? -15.960 10.040 22.750 1.00 62.09 96 HIS A O 1
ATOM 807 N N . PRO A 1 97 ? -15.596 7.902 22.192 1.00 63.31 97 PRO A N 1
ATOM 808 C CA . PRO A 1 97 ? -14.439 8.190 21.331 1.00 63.31 97 PRO A CA 1
ATOM 809 C C . PRO A 1 97 ? -14.708 9.198 20.205 1.00 63.31 97 PRO A C 1
ATOM 811 O O . PRO A 1 97 ? -13.775 9.679 19.570 1.00 63.31 97 PRO A O 1
ATOM 814 N N . LEU A 1 98 ? -15.988 9.454 19.925 1.00 62.62 98 LEU A N 1
ATOM 815 C CA . LEU A 1 98 ? -16.485 10.338 18.871 1.00 62.62 98 LEU A CA 1
ATOM 816 C C . LEU A 1 98 ? -17.227 11.568 19.431 1.00 62.62 98 LEU A C 1
ATOM 818 O O . LEU A 1 98 ? -17.921 12.250 18.684 1.00 62.62 98 LEU A O 1
ATOM 822 N N . PHE A 1 99 ? -17.131 11.833 20.740 1.00 57.94 99 PHE A N 1
ATOM 823 C CA . PHE A 1 99 ? -17.767 12.990 21.373 1.00 57.94 99 PHE A CA 1
ATOM 824 C C . PHE A 1 99 ? -17.231 14.296 20.765 1.00 57.94 99 PHE A C 1
ATOM 826 O O . PHE A 1 99 ? -16.027 14.548 20.794 1.00 57.94 99 PHE A O 1
ATOM 833 N N . GLY A 1 100 ? -18.123 15.105 20.182 1.00 63.59 100 GLY A N 1
ATOM 834 C CA . GLY A 1 100 ? -17.777 16.360 19.502 1.00 63.59 100 GLY A CA 1
ATOM 835 C C . GLY A 1 100 ? -17.381 16.237 18.022 1.00 63.59 100 GLY A C 1
ATOM 836 O O . GLY A 1 100 ? -17.066 17.252 17.404 1.00 63.59 100 GLY A O 1
ATOM 837 N N . ASP A 1 101 ? -17.403 15.040 17.421 1.00 65.38 101 ASP A N 1
ATOM 838 C CA . ASP A 1 101 ? -17.253 14.898 15.965 1.00 65.38 101 ASP A CA 1
ATOM 839 C C . ASP A 1 101 ? -18.581 15.260 15.280 1.00 65.38 101 ASP A C 1
ATOM 841 O O . ASP A 1 101 ? -19.611 14.651 15.557 1.00 65.38 101 ASP A O 1
ATOM 845 N N . VAL A 1 102 ? -18.560 16.224 14.354 1.00 64.81 102 VAL A N 1
ATOM 846 C CA . VAL A 1 102 ? -19.743 16.700 13.602 1.00 64.81 102 VAL A CA 1
ATOM 847 C C . VAL A 1 102 ? -20.441 15.564 12.838 1.00 64.81 102 VAL A C 1
ATOM 849 O O . VAL A 1 102 ? -21.615 15.663 12.507 1.00 64.81 102 VAL A O 1
ATOM 852 N N . ARG A 1 103 ? -19.725 14.465 12.574 1.00 62.41 103 ARG A N 1
ATOM 853 C CA . ARG A 1 103 ? -20.233 13.275 11.872 1.00 62.41 103 ARG A CA 1
ATOM 854 C C . ARG A 1 103 ? -20.889 12.251 12.800 1.00 62.41 103 ARG A C 1
ATOM 856 O O . ARG A 1 103 ? -21.400 11.239 12.321 1.00 62.41 103 ARG A O 1
ATOM 863 N N . PHE A 1 104 ? -20.810 12.453 14.113 1.00 59.09 104 PHE A N 1
ATOM 864 C CA . PHE A 1 104 ? -21.398 11.568 15.106 1.00 59.09 104 PHE A CA 1
ATOM 865 C C . PHE A 1 104 ? -22.814 12.045 15.441 1.00 59.09 104 PHE A C 1
ATOM 867 O O . PHE A 1 104 ? -23.002 13.006 16.183 1.00 59.09 104 PHE A O 1
ATOM 874 N N . HIS A 1 105 ? -23.813 11.359 14.889 1.00 60.09 105 HIS A N 1
ATOM 875 C CA . HIS A 1 105 ? -25.223 11.580 15.207 1.00 60.09 105 HIS A CA 1
ATOM 876 C C . HIS A 1 105 ? -25.735 10.410 16.052 1.00 60.09 105 HIS A C 1
ATOM 878 O O . HIS A 1 105 ? -25.561 9.255 15.661 1.00 60.09 105 HIS A O 1
ATOM 884 N N . GLN A 1 106 ? -26.352 10.704 17.202 1.00 59.53 106 GLN A N 1
ATOM 885 C CA . GLN A 1 106 ? -26.948 9.690 18.087 1.00 59.53 106 GLN A CA 1
ATOM 886 C C . GLN A 1 106 ? -28.120 8.950 17.424 1.00 59.53 106 GLN A C 1
ATOM 888 O O . GLN A 1 106 ? -28.336 7.779 17.720 1.00 59.53 106 GLN A O 1
ATOM 893 N N . ASP A 1 107 ? -28.796 9.601 16.473 1.00 63.09 107 ASP A N 1
ATOM 894 C CA . ASP A 1 107 ? -29.985 9.076 15.789 1.00 63.09 107 ASP A CA 1
ATOM 895 C C . ASP A 1 107 ? -29.673 8.335 14.477 1.00 63.09 107 ASP A C 1
ATOM 897 O O . ASP A 1 107 ? -30.581 7.929 13.752 1.00 63.09 107 ASP A O 1
ATOM 901 N N . CYS A 1 108 ? -28.395 8.161 14.132 1.00 61.75 108 CYS A N 1
ATOM 902 C CA . CYS A 1 108 ? -28.016 7.431 12.926 1.00 61.75 108 CYS A CA 1
ATOM 903 C C . CYS A 1 108 ? -27.959 5.926 13.187 1.00 61.75 108 CYS A C 1
ATOM 905 O O . CYS A 1 108 ? -27.318 5.464 14.135 1.00 61.75 108 CYS A O 1
ATOM 907 N N . GLU A 1 109 ? -28.538 5.147 12.271 1.00 69.56 109 GLU A N 1
ATOM 908 C CA . GLU A 1 109 ? -28.283 3.711 12.220 1.00 69.56 109 GLU A CA 1
ATOM 909 C C . GLU A 1 109 ? -26.767 3.442 12.158 1.00 69.56 109 GLU A C 1
ATOM 911 O O . GLU A 1 109 ? -26.017 4.193 11.517 1.00 69.56 109 GLU A O 1
ATOM 916 N N . PRO A 1 110 ? -26.281 2.380 12.827 1.00 69.69 110 PRO A N 1
ATOM 917 C CA . PRO A 1 110 ? -24.859 2.082 12.884 1.00 69.69 110 PRO A CA 1
ATOM 918 C C . PRO A 1 110 ? -24.309 1.852 11.474 1.00 69.69 110 PRO A C 1
ATOM 920 O O . PRO A 1 110 ? -24.553 0.819 10.850 1.00 69.69 110 PRO A O 1
ATOM 923 N N . SER A 1 111 ? -23.522 2.810 10.986 1.00 70.25 111 SER A N 1
ATOM 924 C CA . SER A 1 111 ? -22.898 2.762 9.667 1.00 70.25 111 SER A CA 1
ATOM 925 C C . SER A 1 111 ? -21.411 2.419 9.771 1.00 70.25 111 SER A C 1
ATOM 927 O O . SER A 1 111 ? -20.691 2.832 10.685 1.00 70.25 111 SER A O 1
ATOM 929 N N . LEU A 1 112 ? -20.926 1.611 8.827 1.00 77.06 112 LEU A N 1
ATOM 930 C CA . LEU A 1 112 ? -19.519 1.224 8.761 1.00 77.06 112 LEU A CA 1
ATOM 931 C C . LEU A 1 112 ? -18.742 2.242 7.926 1.00 77.06 112 LEU A C 1
ATOM 933 O O . LEU A 1 112 ? -18.855 2.273 6.705 1.00 77.06 112 LEU A O 1
ATOM 937 N N . ILE A 1 113 ? -17.904 3.039 8.587 1.00 81.06 113 ILE A N 1
ATOM 938 C CA . ILE A 1 113 ? -17.032 4.009 7.917 1.00 81.06 113 ILE A CA 1
ATOM 939 C C . ILE A 1 113 ? -15.658 3.381 7.658 1.00 81.06 113 ILE A C 1
ATOM 941 O O . ILE A 1 113 ? -14.975 2.907 8.579 1.00 81.06 113 ILE A O 1
ATOM 945 N N . PHE A 1 114 ? -15.233 3.403 6.395 1.00 83.50 114 PHE A N 1
ATOM 946 C CA . PHE A 1 114 ? -13.877 3.039 5.999 1.00 83.50 114 PHE A CA 1
ATOM 947 C C . PHE A 1 114 ? -12.918 4.229 6.163 1.00 83.50 114 PHE A C 1
ATOM 949 O O . PHE A 1 114 ? -13.259 5.374 5.885 1.00 83.50 114 PHE A O 1
ATOM 956 N N . SER A 1 115 ? -11.692 3.953 6.605 1.00 85.31 115 SER A N 1
ATOM 957 C CA . SER A 1 115 ? -10.604 4.931 6.688 1.00 85.31 115 SER A CA 1
ATOM 958 C C . SER A 1 115 ? -9.331 4.284 6.161 1.00 85.31 115 SER A C 1
ATOM 960 O O . SER A 1 115 ? -9.074 3.122 6.466 1.00 85.31 115 SER A O 1
ATOM 962 N N . SER A 1 116 ? -8.500 5.046 5.445 1.00 77.19 116 SER A N 1
ATOM 963 C CA . SER A 1 116 ? -7.218 4.583 4.890 1.00 77.19 116 SER A CA 1
ATOM 964 C C . SER A 1 116 ? -6.230 4.064 5.943 1.00 77.19 116 SER A C 1
ATOM 966 O O . SER A 1 116 ? -5.322 3.304 5.622 1.00 77.19 116 SER A O 1
ATOM 968 N N . LYS A 1 117 ? -6.420 4.427 7.219 1.00 76.94 117 LYS A N 1
ATOM 969 C CA . LYS A 1 117 ? -5.618 3.920 8.343 1.00 76.94 117 LYS A CA 1
ATOM 970 C C . LYS A 1 117 ? -6.051 2.527 8.814 1.00 76.94 117 LYS A C 1
ATOM 972 O O . LYS A 1 117 ? -5.303 1.865 9.533 1.00 76.94 117 LYS A O 1
ATOM 977 N N . ARG A 1 118 ? -7.259 2.077 8.456 1.00 75.81 118 ARG A N 1
ATOM 978 C CA . ARG A 1 118 ? -7.799 0.770 8.854 1.00 75.81 118 ARG A CA 1
ATOM 979 C C . ARG A 1 118 ? -7.311 -0.307 7.892 1.00 75.81 118 ARG A C 1
ATOM 981 O O . ARG A 1 118 ? -7.341 -0.134 6.679 1.00 75.81 118 ARG A O 1
ATOM 988 N N . ARG A 1 119 ? -6.884 -1.443 8.444 1.00 77.31 119 ARG A N 1
ATOM 989 C CA . ARG A 1 119 ? -6.441 -2.610 7.671 1.00 77.31 119 ARG A CA 1
ATOM 990 C C . ARG A 1 119 ? -7.508 -3.698 7.725 1.00 77.31 119 ARG A C 1
ATOM 992 O O . ARG A 1 119 ? -7.990 -4.026 8.807 1.00 77.31 119 ARG A O 1
ATOM 999 N N . PHE A 1 120 ? -7.862 -4.257 6.569 1.00 83.88 120 PHE A N 1
ATOM 1000 C CA . PHE A 1 120 ? -8.763 -5.407 6.485 1.00 83.88 120 PHE A CA 1
ATOM 1001 C C . PHE A 1 120 ? -8.095 -6.668 7.034 1.00 83.88 120 PHE A C 1
ATOM 1003 O O . PHE A 1 120 ? -6.906 -6.894 6.816 1.00 83.88 120 PHE A O 1
ATOM 1010 N N . SER A 1 121 ? -8.864 -7.515 7.718 1.00 85.56 121 SER A N 1
ATOM 1011 C CA . SER A 1 121 ? -8.349 -8.758 8.304 1.00 85.56 121 SER A CA 1
ATOM 1012 C C . SER A 1 121 ? -8.206 -9.876 7.271 1.00 85.56 121 SER A C 1
ATOM 1014 O O . SER A 1 121 ? -7.300 -10.697 7.394 1.00 85.56 121 SER A O 1
ATOM 1016 N N . LYS A 1 122 ? -9.066 -9.895 6.241 1.00 83.38 122 LYS A N 1
ATOM 1017 C CA . LYS A 1 122 ? -8.966 -10.824 5.098 1.00 83.38 122 LYS A CA 1
ATOM 1018 C C . LYS A 1 122 ? -8.451 -10.160 3.812 1.00 83.38 122 LYS A C 1
ATOM 1020 O O . LYS A 1 122 ? -8.501 -10.769 2.753 1.00 83.38 122 LYS A O 1
ATOM 1025 N N . GLY A 1 123 ? -7.966 -8.919 3.891 1.00 88.69 123 GLY A N 1
ATOM 1026 C CA . GLY A 1 123 ? -7.393 -8.212 2.744 1.00 88.69 123 GLY A CA 1
ATOM 1027 C C . GLY A 1 123 ? -8.381 -8.032 1.586 1.00 88.69 123 GLY A C 1
ATOM 1028 O O . GLY A 1 123 ? -9.465 -7.477 1.773 1.00 88.69 123 GLY A O 1
ATOM 1029 N N . VAL A 1 124 ? -7.981 -8.493 0.399 1.00 87.94 124 VAL A N 1
ATOM 1030 C CA . VAL A 1 124 ? -8.701 -8.301 -0.870 1.00 87.94 124 VAL A CA 1
ATOM 1031 C C . VAL A 1 124 ? -10.048 -9.030 -0.889 1.00 87.94 124 VAL A C 1
ATOM 1033 O O . VAL A 1 124 ? -11.024 -8.447 -1.350 1.00 87.94 124 VAL A O 1
ATOM 1036 N N . ASP A 1 125 ? -10.155 -10.225 -0.299 1.00 86.19 125 ASP A N 1
ATOM 1037 C CA . ASP A 1 125 ? -11.419 -10.980 -0.246 1.00 86.19 125 ASP A CA 1
ATOM 1038 C C . ASP A 1 125 ? -12.506 -10.197 0.500 1.00 86.19 125 ASP A C 1
ATOM 1040 O O . ASP A 1 125 ? -13.650 -10.101 0.060 1.00 86.19 125 ASP A O 1
ATOM 1044 N N . GLN A 1 126 ? -12.135 -9.578 1.625 1.00 88.06 126 GLN A N 1
ATOM 1045 C CA . GLN A 1 126 ? -13.053 -8.738 2.392 1.00 88.06 126 GLN A CA 1
ATOM 1046 C C . GLN A 1 126 ? -13.437 -7.479 1.617 1.00 88.06 126 GLN A C 1
ATOM 1048 O O . GLN A 1 126 ? -14.606 -7.107 1.637 1.00 88.06 126 GLN A O 1
ATOM 1053 N N . ALA A 1 127 ? -12.481 -6.837 0.941 1.00 89.88 127 ALA A N 1
ATOM 1054 C CA . ALA A 1 127 ? -12.776 -5.678 0.108 1.00 89.88 127 ALA A CA 1
ATOM 1055 C C . ALA A 1 127 ? -13.758 -6.047 -1.016 1.00 89.88 127 ALA A C 1
ATOM 1057 O O . ALA A 1 127 ? -14.781 -5.389 -1.139 1.00 89.88 127 ALA A O 1
ATOM 1058 N N . SER A 1 128 ? -13.505 -7.149 -1.732 1.00 91.69 128 SER A N 1
ATOM 1059 C CA . SER A 1 128 ? -14.332 -7.629 -2.847 1.00 91.69 128 SER A CA 1
ATOM 1060 C C . SER A 1 128 ? -15.781 -7.911 -2.444 1.00 91.69 128 SER A C 1
ATOM 1062 O O . SER A 1 128 ? -16.709 -7.510 -3.141 1.00 91.69 128 SER A O 1
ATOM 1064 N N . LEU A 1 129 ? -15.983 -8.508 -1.263 1.00 92.62 129 LEU A N 1
ATOM 1065 C CA . LEU A 1 129 ? -17.309 -8.767 -0.711 1.00 92.62 129 LEU A CA 1
ATOM 1066 C C . LEU A 1 129 ? -18.036 -7.466 -0.348 1.00 92.62 129 LEU A C 1
ATOM 1068 O O . LEU A 1 129 ? -19.226 -7.335 -0.610 1.00 92.62 129 LEU A O 1
ATOM 1072 N N . LEU A 1 130 ? -17.325 -6.507 0.257 1.00 90.19 130 LEU A N 1
ATOM 1073 C CA . LEU A 1 130 ? -17.899 -5.219 0.659 1.00 90.19 130 LEU A CA 1
ATOM 1074 C C . LEU A 1 130 ? -18.239 -4.333 -0.546 1.00 90.19 130 LEU A C 1
ATOM 1076 O O . LEU A 1 130 ? -19.201 -3.576 -0.482 1.00 90.19 130 LEU A O 1
ATOM 1080 N N . THR A 1 131 ? -17.463 -4.421 -1.627 1.00 91.94 131 THR A N 1
ATOM 1081 C CA . THR A 1 131 ? -17.684 -3.651 -2.860 1.00 91.94 131 THR A CA 1
ATOM 1082 C C . THR A 1 131 ? -18.526 -4.388 -3.896 1.00 91.94 131 THR A C 1
ATOM 1084 O O . THR A 1 131 ? -18.819 -3.811 -4.938 1.00 91.94 131 THR A O 1
ATOM 1087 N N . ASN A 1 132 ? -18.913 -5.639 -3.629 1.00 93.69 132 ASN A N 1
ATOM 1088 C CA . ASN A 1 132 ? -19.590 -6.524 -4.578 1.00 93.69 132 ASN A CA 1
ATOM 1089 C C . ASN A 1 132 ? -18.857 -6.612 -5.934 1.00 93.69 132 ASN A C 1
ATOM 1091 O O . ASN A 1 132 ? -19.458 -6.480 -6.999 1.00 93.69 132 ASN A O 1
ATOM 1095 N N . THR A 1 133 ? -17.533 -6.780 -5.894 1.00 94.81 133 THR A N 1
ATOM 1096 C CA . THR A 1 133 ? -16.682 -6.867 -7.088 1.00 94.81 133 THR A CA 1
ATOM 1097 C C . THR A 1 133 ? -16.044 -8.243 -7.216 1.00 94.81 133 THR A C 1
ATOM 1099 O O . THR A 1 133 ? -15.733 -8.901 -6.225 1.00 94.81 133 THR A O 1
ATOM 1102 N N . VAL A 1 134 ? -15.813 -8.674 -8.457 1.00 92.75 134 VAL A N 1
ATOM 1103 C CA . VAL A 1 134 ? -15.051 -9.891 -8.753 1.00 92.75 134 VAL A CA 1
ATOM 1104 C C . VAL A 1 134 ? -13.601 -9.504 -9.001 1.00 92.75 134 VAL A C 1
ATOM 1106 O O . VAL A 1 134 ? -13.308 -8.673 -9.859 1.00 92.75 134 VAL A O 1
ATOM 1109 N N . VAL A 1 135 ? -12.688 -10.113 -8.249 1.00 90.38 135 VAL A N 1
ATOM 1110 C CA . VAL A 1 135 ? -11.250 -9.896 -8.413 1.00 90.38 135 VAL A CA 1
ATOM 1111 C C . VAL A 1 135 ? -10.707 -10.940 -9.376 1.00 90.38 135 VAL A C 1
ATOM 1113 O O . VAL A 1 135 ? -10.788 -12.139 -9.118 1.00 90.38 135 VAL A O 1
ATOM 1116 N N . THR A 1 136 ? -10.151 -10.475 -10.489 1.00 90.88 136 THR A N 1
ATOM 1117 C CA . THR A 1 136 ? -9.448 -11.308 -11.467 1.00 90.88 136 THR A CA 1
ATOM 1118 C C . THR A 1 136 ? -7.947 -11.067 -11.357 1.00 90.88 136 THR A C 1
ATOM 1120 O O . THR A 1 136 ? -7.500 -9.968 -11.029 1.00 90.88 136 THR A O 1
ATOM 1123 N N . LEU A 1 137 ? -7.158 -12.123 -11.561 1.00 89.31 137 LEU A N 1
ATOM 1124 C CA . LEU A 1 137 ? -5.702 -12.028 -11.540 1.00 89.31 137 LEU A CA 1
ATOM 1125 C C . LEU A 1 137 ? -5.200 -11.539 -12.899 1.00 89.31 137 LEU A C 1
ATOM 1127 O O . LEU A 1 137 ? -5.589 -12.079 -13.931 1.00 89.31 137 LEU A O 1
ATOM 1131 N N . GLY A 1 138 ? -4.285 -10.572 -12.874 1.00 86.81 138 GLY A N 1
ATOM 1132 C CA . GLY A 1 138 ? -3.638 -10.035 -14.068 1.00 86.81 138 GLY A CA 1
ATOM 1133 C C . GLY A 1 138 ? -4.175 -8.673 -14.501 1.00 86.81 138 GLY A C 1
ATOM 1134 O O . GLY A 1 138 ? -5.103 -8.117 -13.915 1.00 86.81 138 GLY A O 1
ATOM 1135 N N . ALA A 1 139 ? -3.526 -8.113 -15.518 1.00 87.56 139 ALA A N 1
ATOM 1136 C CA . ALA A 1 139 ? -3.963 -6.879 -16.150 1.00 87.56 139 ALA A CA 1
ATOM 1137 C C . ALA A 1 139 ? -5.172 -7.147 -17.069 1.00 87.56 139 ALA A C 1
ATOM 1139 O O . ALA A 1 139 ? -5.291 -8.243 -17.622 1.00 87.56 139 ALA A O 1
ATOM 1140 N N . PRO A 1 140 ? -6.069 -6.166 -17.262 1.00 89.12 140 PRO A N 1
ATOM 1141 C CA . PRO A 1 140 ? -7.154 -6.295 -18.224 1.00 89.12 140 PRO A CA 1
ATOM 1142 C C . PRO A 1 140 ? -6.612 -6.463 -19.655 1.00 89.12 140 PRO A C 1
ATOM 1144 O O . PRO A 1 140 ? -5.598 -5.851 -20.001 1.00 89.12 140 PRO A O 1
ATOM 1147 N N . PRO A 1 141 ? -7.314 -7.222 -20.520 1.00 87.62 141 PRO A N 1
ATOM 1148 C CA . PRO A 1 141 ? -6.855 -7.524 -21.880 1.00 87.62 141 PRO A CA 1
ATOM 1149 C C . PRO A 1 141 ? -6.717 -6.276 -22.761 1.00 87.62 141 PRO A C 1
ATOM 1151 O O . PRO A 1 141 ? -5.978 -6.284 -23.738 1.00 87.62 141 PRO A O 1
ATOM 1154 N N . THR A 1 142 ? -7.380 -5.175 -22.399 1.00 88.00 142 THR A N 1
ATOM 1155 C CA . THR A 1 142 ? -7.235 -3.874 -23.063 1.00 88.00 142 THR A CA 1
ATOM 1156 C C . THR A 1 142 ? -5.814 -3.313 -22.989 1.00 88.00 142 THR A C 1
ATOM 1158 O O . THR A 1 142 ? -5.436 -2.517 -23.845 1.00 88.00 142 THR A O 1
ATOM 1161 N N . LEU A 1 143 ? -5.016 -3.729 -22.001 1.00 88.44 143 LEU A N 1
ATOM 1162 C CA . LEU A 1 143 ? -3.622 -3.309 -21.855 1.00 88.44 143 LEU A CA 1
ATOM 1163 C C . LEU A 1 143 ? -2.640 -4.207 -22.623 1.00 88.44 143 LEU A C 1
ATOM 1165 O O . LEU A 1 143 ? -1.471 -3.842 -22.716 1.00 88.44 143 LEU A O 1
ATOM 1169 N N . ASN A 1 144 ? -3.082 -5.323 -23.218 1.00 87.25 144 ASN A N 1
ATOM 1170 C CA . ASN A 1 144 ? -2.203 -6.228 -23.976 1.00 87.25 144 ASN A CA 1
ATOM 1171 C C . ASN A 1 144 ? -1.492 -5.504 -25.122 1.00 87.25 144 ASN A C 1
ATOM 1173 O O . ASN A 1 144 ? -0.281 -5.615 -25.247 1.00 87.25 144 ASN A O 1
ATOM 1177 N N . ASN A 1 145 ? -2.205 -4.633 -25.841 1.00 86.56 145 ASN A N 1
ATOM 1178 C CA . ASN A 1 145 ? -1.624 -3.817 -26.910 1.00 86.56 145 ASN A CA 1
ATOM 1179 C C . ASN A 1 145 ? -0.463 -2.927 -26.427 1.00 86.56 145 ASN A C 1
ATOM 1181 O O . ASN A 1 145 ? 0.426 -2.594 -27.206 1.00 86.56 145 ASN A O 1
ATOM 1185 N N . LEU A 1 146 ? -0.479 -2.487 -25.162 1.00 85.50 146 LEU A N 1
ATOM 1186 C CA . LEU A 1 146 ? 0.620 -1.705 -24.589 1.00 85.50 146 LEU A CA 1
ATOM 1187 C C . LEU A 1 146 ? 1.806 -2.602 -24.239 1.00 85.50 146 LEU A C 1
ATOM 1189 O O . LEU A 1 146 ? 2.943 -2.210 -24.484 1.00 85.50 146 LEU A O 1
ATOM 1193 N N . PHE A 1 147 ? 1.549 -3.795 -23.700 1.00 86.50 147 PHE A N 1
ATOM 1194 C CA . PHE A 1 147 ? 2.601 -4.774 -23.431 1.00 86.50 147 PHE A CA 1
ATOM 1195 C C . PHE A 1 147 ? 3.291 -5.223 -24.723 1.00 86.50 147 PHE A C 1
ATOM 1197 O O . PHE A 1 147 ? 4.517 -5.206 -24.775 1.00 86.50 147 PHE A O 1
ATOM 1204 N N . ASP A 1 148 ? 2.530 -5.478 -25.789 1.00 87.25 148 ASP A N 1
ATOM 1205 C CA . ASP A 1 148 ? 3.072 -5.848 -27.100 1.00 87.25 148 ASP A CA 1
ATOM 1206 C C . ASP A 1 148 ? 3.983 -4.747 -27.665 1.00 87.25 148 ASP A C 1
ATOM 1208 O O . ASP A 1 148 ? 5.107 -5.020 -28.084 1.00 87.25 148 ASP A O 1
ATOM 1212 N N . LYS A 1 149 ? 3.557 -3.477 -27.588 1.00 85.56 149 LYS A N 1
ATOM 1213 C CA . LYS A 1 149 ? 4.386 -2.325 -27.991 1.00 85.56 149 LYS A CA 1
ATOM 1214 C C . LYS A 1 149 ? 5.670 -2.208 -27.171 1.00 85.56 149 LYS A C 1
ATOM 1216 O O . LYS A 1 149 ? 6.728 -1.903 -27.717 1.00 85.56 149 LYS A O 1
ATOM 1221 N N . ILE A 1 150 ? 5.593 -2.431 -25.859 1.00 85.44 150 ILE A N 1
ATOM 1222 C CA . ILE A 1 150 ? 6.771 -2.420 -24.982 1.00 85.44 150 ILE A CA 1
ATOM 1223 C C . ILE A 1 150 ? 7.733 -3.548 -25.377 1.00 85.44 150 ILE A C 1
ATOM 1225 O O . ILE A 1 150 ? 8.944 -3.331 -25.430 1.00 85.44 150 ILE A O 1
ATOM 1229 N N . ASP A 1 151 ? 7.213 -4.730 -25.697 1.00 86.62 151 ASP A N 1
ATOM 1230 C CA . ASP A 1 151 ? 8.015 -5.878 -26.118 1.00 86.62 151 ASP A CA 1
ATOM 1231 C C . ASP A 1 151 ? 8.643 -5.689 -27.503 1.00 86.62 151 ASP A C 1
ATOM 1233 O O . ASP A 1 151 ? 9.788 -6.092 -27.724 1.00 86.62 151 ASP A O 1
ATOM 1237 N N . GLU A 1 152 ? 7.953 -5.026 -28.427 1.00 85.94 152 GLU A N 1
ATOM 1238 C CA . GLU A 1 152 ? 8.525 -4.600 -29.706 1.00 85.94 152 GLU A CA 1
ATOM 1239 C C . GLU A 1 152 ? 9.667 -3.600 -29.506 1.00 85.94 152 GLU A C 1
ATOM 1241 O O . GLU A 1 152 ? 10.762 -3.801 -30.036 1.00 85.94 152 GLU A O 1
ATOM 1246 N N . LEU A 1 153 ? 9.460 -2.572 -28.676 1.00 82.50 153 LEU A N 1
ATOM 1247 C CA . LEU A 1 153 ? 10.510 -1.612 -28.329 1.00 82.50 153 LEU A CA 1
ATOM 1248 C C . LEU A 1 153 ? 11.713 -2.302 -27.682 1.00 82.50 153 LEU A C 1
ATOM 1250 O O . LEU A 1 153 ? 12.848 -1.961 -28.007 1.00 82.50 153 LEU A O 1
ATOM 1254 N N . ASN A 1 154 ? 11.484 -3.302 -26.823 1.00 83.44 154 ASN A N 1
ATOM 1255 C CA . ASN A 1 154 ? 12.543 -4.096 -26.197 1.00 83.44 154 ASN A CA 1
ATOM 1256 C C . ASN A 1 154 ? 13.395 -4.852 -27.228 1.00 83.44 154 ASN A C 1
ATOM 1258 O O . ASN A 1 154 ? 14.614 -4.894 -27.083 1.00 83.44 154 ASN A O 1
ATOM 1262 N N . LYS A 1 155 ? 12.783 -5.419 -28.275 1.00 86.38 155 LYS A N 1
ATOM 1263 C CA . LYS A 1 155 ? 13.505 -6.128 -29.349 1.00 86.38 155 LYS A CA 1
ATOM 1264 C C . LYS A 1 155 ? 14.337 -5.183 -30.217 1.00 86.38 155 LYS A C 1
ATOM 1266 O O . LYS A 1 155 ? 15.382 -5.570 -30.732 1.00 86.38 155 LYS A O 1
ATOM 1271 N N . LEU A 1 156 ? 13.884 -3.941 -30.379 1.00 82.06 156 LEU A N 1
ATOM 1272 C CA . LEU A 1 156 ? 14.561 -2.933 -31.196 1.00 82.06 156 LEU A CA 1
ATOM 1273 C C . LEU A 1 156 ? 15.759 -2.274 -30.496 1.00 82.06 156 LEU A C 1
ATOM 1275 O O . LEU A 1 156 ? 16.521 -1.568 -31.152 1.00 82.06 156 LEU A O 1
ATOM 1279 N N . VAL A 1 157 ? 15.962 -2.516 -29.197 1.00 82.06 157 VAL A N 1
ATOM 1280 C CA . VAL A 1 157 ? 17.083 -1.949 -28.424 1.00 82.06 157 VAL A CA 1
ATOM 1281 C C . VAL A 1 157 ? 18.435 -2.312 -29.040 1.00 82.06 157 VAL A C 1
ATOM 1283 O O . VAL A 1 157 ? 19.299 -1.450 -29.151 1.00 82.06 157 VAL A O 1
ATOM 1286 N N . ASP A 1 158 ? 18.615 -3.553 -29.493 1.00 79.81 158 ASP A N 1
ATOM 1287 C CA . ASP A 1 158 ? 19.913 -4.014 -30.007 1.00 79.81 158 ASP A CA 1
ATOM 1288 C C . ASP A 1 158 ? 20.210 -3.514 -31.431 1.00 79.81 158 ASP A C 1
ATOM 1290 O O . ASP A 1 158 ? 21.360 -3.499 -31.869 1.00 79.81 158 ASP A O 1
ATOM 1294 N N . THR A 1 159 ? 19.179 -3.090 -32.166 1.00 82.56 159 THR A N 1
ATOM 1295 C CA . THR A 1 159 ? 19.279 -2.706 -33.584 1.00 82.56 159 THR A CA 1
ATOM 1296 C C . THR A 1 159 ? 19.223 -1.194 -33.796 1.00 82.56 159 THR A C 1
ATOM 1298 O O . THR A 1 159 ? 19.916 -0.668 -34.667 1.00 82.56 159 THR A O 1
ATOM 1301 N N . ASN A 1 160 ? 18.464 -0.471 -32.970 1.00 84.12 160 ASN A N 1
ATOM 1302 C CA . ASN A 1 160 ? 18.243 0.964 -33.098 1.00 84.12 160 ASN A CA 1
ATOM 1303 C C . ASN A 1 160 ? 18.938 1.740 -31.974 1.00 84.12 160 ASN A C 1
ATOM 1305 O O . ASN A 1 160 ? 18.410 1.886 -30.870 1.00 84.12 160 ASN A O 1
ATOM 1309 N N . LYS A 1 161 ? 20.081 2.353 -32.305 1.00 83.94 161 LYS A N 1
ATOM 1310 C CA . LYS A 1 161 ? 20.844 3.244 -31.409 1.00 83.94 161 LYS A CA 1
ATOM 1311 C C . LYS A 1 161 ? 19.998 4.287 -30.650 1.00 83.94 161 LYS A C 1
ATOM 1313 O O . LYS A 1 161 ? 20.146 4.347 -29.434 1.00 83.94 161 LYS A O 1
ATOM 1318 N N . PRO A 1 162 ? 19.071 5.050 -31.273 1.00 85.31 162 PRO A N 1
ATOM 1319 C CA . PRO A 1 162 ? 18.291 6.046 -30.527 1.00 85.31 162 PRO A CA 1
ATOM 1320 C C . PRO A 1 162 ? 17.366 5.425 -29.466 1.00 85.31 162 PRO A C 1
ATOM 1322 O O . PRO A 1 162 ? 17.146 6.024 -28.417 1.00 85.31 162 PRO A O 1
ATOM 1325 N N . ILE A 1 163 ? 16.852 4.212 -29.705 1.00 83.50 163 ILE A N 1
ATOM 1326 C CA . ILE A 1 163 ? 15.996 3.487 -28.751 1.00 83.50 163 ILE A CA 1
ATOM 1327 C C . ILE A 1 163 ? 16.840 2.946 -27.589 1.00 83.50 163 ILE A C 1
ATOM 1329 O O . ILE A 1 163 ? 16.417 3.005 -26.432 1.00 83.50 163 ILE A O 1
ATOM 1333 N N . ALA A 1 164 ? 18.053 2.465 -27.873 1.00 85.69 164 ALA A N 1
ATOM 1334 C CA . ALA A 1 164 ? 19.008 2.055 -26.848 1.00 85.69 164 ALA A CA 1
ATOM 1335 C C . ALA A 1 164 ? 19.410 3.224 -25.934 1.00 85.69 164 ALA A C 1
ATOM 1337 O O . ALA A 1 164 ? 19.369 3.098 -24.705 1.00 85.69 164 ALA A O 1
ATOM 1338 N N . ASP A 1 165 ? 19.726 4.376 -26.529 1.00 87.19 165 ASP A N 1
ATOM 1339 C CA . ASP A 1 165 ? 20.095 5.593 -25.806 1.00 87.19 165 ASP A CA 1
ATOM 1340 C C . ASP A 1 165 ? 18.938 6.073 -24.923 1.00 87.19 165 ASP A C 1
ATOM 1342 O O . ASP A 1 165 ? 19.121 6.302 -23.724 1.00 87.19 165 ASP A O 1
ATOM 1346 N N . TRP A 1 166 ? 17.721 6.119 -25.473 1.00 88.06 166 TRP A N 1
ATOM 1347 C CA . TRP A 1 166 ? 16.502 6.427 -24.726 1.00 88.06 166 TRP A CA 1
ATOM 1348 C C . TRP A 1 166 ? 16.303 5.496 -23.520 1.00 88.06 166 TRP A C 1
ATOM 1350 O O . TRP A 1 166 ? 16.138 5.967 -22.391 1.00 88.06 166 TRP A O 1
ATOM 1360 N N . ARG A 1 167 ? 16.389 4.174 -23.719 1.00 87.88 167 ARG A N 1
ATOM 1361 C CA . ARG A 1 167 ? 16.223 3.180 -22.646 1.00 87.88 167 ARG A CA 1
ATOM 1362 C C . ARG A 1 167 ? 17.276 3.337 -21.552 1.00 87.88 167 ARG A C 1
ATOM 1364 O O . ARG A 1 167 ? 16.954 3.229 -20.367 1.00 87.88 167 ARG A O 1
ATOM 1371 N N . SER A 1 168 ? 18.531 3.571 -21.931 1.00 89.31 168 SER A N 1
ATOM 1372 C CA . SER A 1 168 ? 19.620 3.773 -20.972 1.00 89.31 168 SER A CA 1
ATOM 1373 C C . SER A 1 168 ? 19.406 5.045 -20.142 1.00 89.31 168 SER A C 1
ATOM 1375 O O . SER A 1 168 ? 19.538 5.012 -18.918 1.00 89.31 168 SER A O 1
ATOM 1377 N N . SER A 1 169 ? 18.963 6.131 -20.782 1.00 90.12 169 SER A N 1
ATOM 1378 C CA . SER A 1 169 ? 18.603 7.392 -20.131 1.00 90.12 169 SER A CA 1
ATOM 1379 C C . SER A 1 169 ? 17.423 7.231 -19.167 1.00 90.12 169 SER A C 1
ATOM 1381 O O . SER A 1 169 ? 17.478 7.698 -18.023 1.00 90.12 169 SER A O 1
ATOM 1383 N N . LEU A 1 170 ? 16.377 6.507 -19.581 1.00 90.31 170 LEU A N 1
ATOM 1384 C CA . LEU A 1 170 ? 15.231 6.185 -18.733 1.00 90.31 170 LEU A CA 1
ATOM 1385 C C . LEU A 1 170 ? 15.667 5.387 -17.500 1.00 90.31 170 LEU A C 1
ATOM 1387 O O . LEU A 1 170 ? 15.330 5.755 -16.374 1.00 90.31 170 LEU A O 1
ATOM 1391 N N . ARG A 1 171 ? 16.468 4.333 -17.695 1.00 91.44 171 ARG A N 1
ATOM 1392 C CA . ARG A 1 171 ? 17.004 3.513 -16.602 1.00 91.44 171 ARG A CA 1
ATOM 1393 C C . ARG A 1 171 ? 17.806 4.352 -15.609 1.00 91.44 171 ARG A C 1
ATOM 1395 O O . ARG A 1 171 ? 17.538 4.286 -14.412 1.00 91.44 171 ARG A O 1
ATOM 1402 N N . LEU A 1 172 ? 18.736 5.171 -16.098 1.00 93.06 172 LEU A N 1
ATOM 1403 C CA . LEU A 1 172 ? 19.540 6.063 -15.258 1.00 93.06 172 LEU A CA 1
ATOM 1404 C C . LEU A 1 172 ? 18.669 7.065 -14.494 1.00 93.06 172 LEU A C 1
ATOM 1406 O O . LEU A 1 172 ? 18.947 7.368 -13.335 1.00 93.06 172 LEU A O 1
ATOM 1410 N N . SER A 1 173 ? 17.607 7.575 -15.119 1.00 92.12 173 SER A N 1
ATOM 1411 C CA . SER A 1 173 ? 16.679 8.509 -14.475 1.00 92.12 173 SER A CA 1
ATOM 1412 C C . SER A 1 173 ? 15.905 7.836 -13.341 1.00 92.12 173 SER A C 1
ATOM 1414 O O . SER A 1 173 ? 15.787 8.407 -12.255 1.00 92.12 173 SER A O 1
ATOM 1416 N N . VAL A 1 174 ? 15.445 6.597 -13.548 1.00 93.75 174 VAL A N 1
ATOM 1417 C CA . VAL A 1 174 ? 14.787 5.792 -12.508 1.00 93.75 174 VAL A CA 1
ATOM 1418 C C . VAL A 1 174 ? 15.760 5.476 -11.370 1.00 93.75 174 VAL A C 1
ATOM 1420 O O . VAL A 1 174 ? 15.433 5.725 -10.211 1.00 93.75 174 VAL A O 1
ATOM 1423 N N . GLU A 1 175 ? 16.975 5.017 -11.671 1.00 93.12 175 GLU A N 1
ATOM 1424 C CA . GLU A 1 175 ? 18.006 4.731 -10.661 1.00 93.12 175 GLU A CA 1
ATOM 1425 C C . GLU A 1 175 ? 18.336 5.978 -9.823 1.00 93.12 175 GLU A C 1
ATOM 1427 O O . GLU A 1 175 ? 18.331 5.923 -8.591 1.00 93.12 175 GLU A O 1
ATOM 1432 N N . ARG A 1 176 ? 18.517 7.137 -10.470 1.00 90.69 176 ARG A N 1
ATOM 1433 C CA . ARG A 1 176 ? 18.716 8.423 -9.782 1.00 90.69 176 ARG A CA 1
ATOM 1434 C C . ARG A 1 176 ? 17.522 8.812 -8.917 1.00 90.69 176 ARG A C 1
ATOM 1436 O O . ARG A 1 176 ? 17.727 9.316 -7.818 1.00 90.69 176 ARG A O 1
ATOM 1443 N N . SER A 1 177 ? 16.290 8.570 -9.370 1.00 91.50 177 SER A N 1
ATOM 1444 C CA . SER A 1 177 ? 15.089 8.871 -8.578 1.00 91.50 177 SER A CA 1
ATOM 1445 C C . SER A 1 177 ? 15.009 8.029 -7.299 1.00 91.50 177 SER A C 1
ATOM 1447 O O . SER A 1 177 ? 14.650 8.552 -6.242 1.00 91.50 177 SER A O 1
ATOM 1449 N N . ILE A 1 178 ? 15.414 6.755 -7.373 1.00 88.62 178 ILE A N 1
ATOM 1450 C CA . ILE A 1 178 ? 15.464 5.841 -6.229 1.00 88.62 178 ILE A CA 1
ATOM 1451 C C . ILE A 1 178 ? 16.532 6.304 -5.239 1.00 88.62 178 ILE A C 1
ATOM 1453 O O . ILE A 1 178 ? 16.234 6.438 -4.051 1.00 88.62 178 ILE A O 1
ATOM 1457 N N . LEU A 1 179 ? 17.745 6.594 -5.725 1.00 86.31 179 LEU A N 1
ATOM 1458 C CA . LEU A 1 179 ? 18.850 7.082 -4.894 1.00 86.31 179 LEU A CA 1
ATOM 1459 C C . LEU A 1 179 ? 18.520 8.424 -4.239 1.00 86.31 179 LEU A C 1
ATOM 1461 O O . LEU A 1 179 ? 18.775 8.603 -3.050 1.00 86.31 179 LEU A O 1
ATOM 1465 N N . HIS A 1 180 ? 17.881 9.335 -4.971 1.00 86.50 180 HIS A N 1
ATOM 1466 C CA . HIS A 1 180 ? 17.413 10.598 -4.417 1.00 86.50 180 HIS A CA 1
ATOM 1467 C C . HIS A 1 180 ? 16.439 10.375 -3.257 1.00 86.50 180 HIS A C 1
ATOM 1469 O O . HIS A 1 180 ? 16.647 10.900 -2.170 1.00 86.50 180 HIS A O 1
ATOM 1475 N N . ALA A 1 181 ? 15.403 9.558 -3.461 1.00 85.25 181 ALA A N 1
ATOM 1476 C CA . ALA A 1 181 ? 14.345 9.353 -2.474 1.00 85.25 181 ALA A CA 1
ATOM 1477 C C . ALA A 1 181 ? 14.778 8.566 -1.219 1.00 85.25 181 ALA A C 1
ATOM 1479 O O . ALA A 1 181 ? 14.075 8.616 -0.209 1.00 85.25 181 ALA A O 1
ATOM 1480 N N . HIS A 1 182 ? 15.882 7.813 -1.277 1.00 81.06 182 HIS A N 1
ATOM 1481 C CA . HIS A 1 182 ? 16.311 6.924 -0.185 1.00 81.06 182 HIS A CA 1
ATOM 1482 C C . HIS A 1 182 ? 17.664 7.283 0.436 1.00 81.06 182 HIS A C 1
ATOM 1484 O O . HIS A 1 182 ? 17.915 6.875 1.567 1.00 81.06 182 HIS A O 1
ATOM 1490 N N . VAL A 1 183 ? 18.540 7.989 -0.285 1.00 78.25 183 VAL A N 1
ATOM 1491 C CA . VAL A 1 183 ? 19.942 8.185 0.123 1.00 78.25 183 VAL A CA 1
ATOM 1492 C C . VAL A 1 183 ? 20.361 9.649 0.076 1.00 78.25 183 VAL A C 1
ATOM 1494 O O . VAL A 1 183 ? 20.970 10.126 1.025 1.00 78.25 183 VAL A O 1
ATOM 1497 N N . TRP A 1 184 ? 20.080 10.367 -1.014 1.00 75.56 184 TRP A N 1
ATOM 1498 C CA . TRP A 1 184 ? 20.625 11.723 -1.201 1.00 75.56 184 TRP A CA 1
ATOM 1499 C C . TRP A 1 184 ? 19.785 12.832 -0.578 1.00 75.56 184 TRP A C 1
ATOM 1501 O O . TRP A 1 184 ? 20.245 13.968 -0.487 1.00 75.56 184 TRP A O 1
ATOM 1511 N N . GLN A 1 185 ? 18.559 12.528 -0.168 1.00 71.75 185 GLN A N 1
ATOM 1512 C CA . GLN A 1 185 ? 17.699 13.521 0.443 1.00 71.75 185 GLN A CA 1
ATOM 1513 C C . GLN A 1 185 ? 18.095 13.779 1.898 1.00 71.75 185 GLN A C 1
ATOM 1515 O O . GLN A 1 185 ? 18.231 12.863 2.702 1.00 71.75 185 GLN A O 1
ATOM 1520 N N . THR A 1 186 ? 18.240 15.059 2.228 1.00 64.81 186 THR A N 1
ATOM 1521 C CA . THR A 1 186 ? 18.732 15.560 3.519 1.00 64.81 186 THR A CA 1
ATOM 1522 C C . THR A 1 186 ? 17.655 15.653 4.602 1.00 64.81 186 THR A C 1
ATOM 1524 O O . THR A 1 186 ? 17.938 16.136 5.696 1.00 64.81 186 THR A O 1
ATOM 1527 N N . ASP A 1 187 ? 16.419 15.228 4.313 1.00 64.50 187 ASP A N 1
ATOM 1528 C CA . ASP A 1 187 ? 15.326 15.175 5.290 1.00 64.50 187 ASP A CA 1
ATOM 1529 C C . ASP A 1 187 ? 15.577 14.022 6.276 1.00 64.50 187 ASP A C 1
ATOM 1531 O O . ASP A 1 187 ? 14.989 12.940 6.194 1.00 64.50 187 ASP A O 1
ATOM 1535 N N . GLU A 1 188 ? 16.493 14.239 7.215 1.00 60.47 188 GLU A N 1
ATOM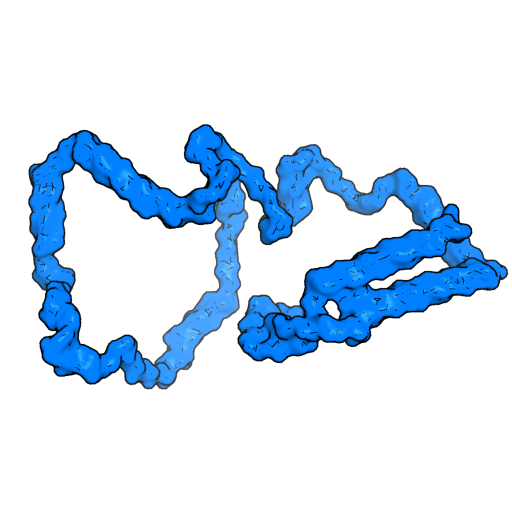 1536 C CA . GLU A 1 188 ? 16.746 13.311 8.306 1.00 60.47 188 GLU A CA 1
ATOM 1537 C C . GLU A 1 188 ? 15.654 13.462 9.36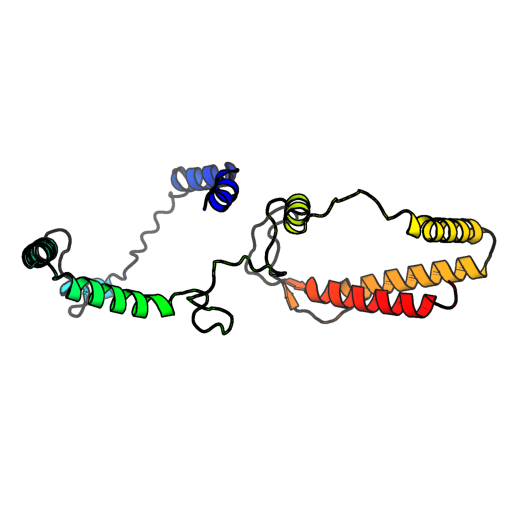6 1.00 60.47 188 GLU A C 1
ATOM 1539 O O . GLU A 1 188 ? 15.634 14.391 10.175 1.00 60.47 188 GLU A O 1
ATOM 1544 N N . THR A 1 189 ? 14.727 12.512 9.386 1.00 61.12 189 THR A N 1
ATOM 1545 C CA . THR A 1 189 ? 13.756 12.385 10.473 1.00 61.12 189 THR A CA 1
ATOM 1546 C C . THR A 1 189 ? 14.226 11.321 11.457 1.00 61.12 189 THR A C 1
ATOM 1548 O O . THR A 1 189 ? 14.853 10.330 11.084 1.00 61.12 189 THR A O 1
ATOM 1551 N N . LYS A 1 190 ? 13.929 11.504 12.747 1.00 54.84 190 LYS A N 1
ATOM 1552 C CA . LYS A 1 190 ? 14.168 10.453 13.743 1.00 54.84 190 LYS A CA 1
ATOM 1553 C C . LYS A 1 190 ? 13.196 9.306 13.478 1.00 54.84 190 LYS A C 1
ATOM 1555 O O . LYS A 1 190 ? 12.000 9.450 13.728 1.00 54.84 190 LYS A O 1
ATOM 1560 N N . LEU A 1 191 ? 13.697 8.171 13.000 1.00 54.94 191 LEU A N 1
ATOM 1561 C CA . LEU A 1 191 ? 12.877 6.994 12.726 1.00 54.94 191 LEU A CA 1
ATOM 1562 C C . LEU A 1 191 ? 12.823 6.059 13.942 1.00 54.94 191 LEU A C 1
ATOM 1564 O O . LEU A 1 191 ? 13.847 5.830 14.597 1.00 54.94 191 LEU A O 1
ATOM 1568 N N . PRO A 1 192 ? 11.651 5.476 14.258 1.00 48.88 192 PRO A N 1
ATOM 1569 C CA . PRO A 1 192 ? 11.568 4.380 15.211 1.00 48.88 192 PRO A CA 1
ATOM 1570 C C . PRO A 1 192 ? 12.223 3.122 14.615 1.00 48.88 192 PRO A C 1
ATOM 1572 O O . PRO A 1 192 ? 11.942 2.727 13.484 1.00 48.88 192 PRO A O 1
ATOM 1575 N N . ARG A 1 193 ? 13.104 2.475 15.385 1.00 58.38 193 ARG A N 1
ATOM 1576 C CA . ARG A 1 193 ? 13.905 1.327 14.930 1.00 58.38 193 ARG A CA 1
ATOM 1577 C C . ARG A 1 193 ? 13.112 0.012 14.951 1.00 58.38 193 ARG A C 1
ATOM 1579 O O . ARG A 1 193 ? 12.509 -0.320 15.976 1.00 58.38 193 ARG A O 1
ATOM 1586 N N . ARG A 1 194 ? 13.205 -0.796 13.881 1.00 47.06 194 ARG A N 1
ATOM 1587 C CA . ARG A 1 194 ? 12.797 -2.220 13.891 1.00 47.06 194 ARG A CA 1
ATOM 1588 C C . ARG A 1 194 ? 13.823 -3.038 14.687 1.00 47.06 194 ARG A C 1
ATOM 1590 O O . ARG A 1 194 ? 15.009 -2.991 14.377 1.00 47.06 194 ARG A O 1
ATOM 1597 N N . PHE A 1 195 ? 13.397 -3.779 15.713 1.00 44.38 195 PHE A N 1
ATOM 1598 C CA . PHE A 1 195 ? 14.306 -4.512 16.615 1.00 44.38 195 PHE A CA 1
ATOM 1599 C C . PHE A 1 195 ? 15.128 -5.594 15.889 1.00 44.38 195 PHE A C 1
ATOM 1601 O O . PHE A 1 195 ? 16.306 -5.767 16.186 1.00 44.38 195 PHE A O 1
ATOM 1608 N N . HIS A 1 196 ? 14.529 -6.252 14.893 1.00 52.09 196 HIS A N 1
ATOM 1609 C CA . HIS A 1 196 ? 15.190 -7.036 13.845 1.00 52.09 196 HIS A CA 1
ATOM 1610 C C . HIS A 1 196 ? 14.414 -6.855 12.534 1.00 52.09 196 HIS A C 1
ATOM 1612 O O . HIS A 1 196 ? 13.211 -6.608 12.573 1.00 52.09 196 HIS A O 1
ATOM 1618 N N . GLN A 1 197 ? 15.052 -7.053 11.372 1.00 54.62 197 GLN A N 1
ATOM 1619 C CA . GLN A 1 197 ? 14.361 -7.039 10.066 1.00 54.62 197 GLN A CA 1
ATOM 1620 C C . GLN A 1 197 ? 13.148 -7.992 10.015 1.00 54.62 197 GLN A C 1
ATOM 1622 O O . GLN A 1 197 ? 12.224 -7.759 9.241 1.00 54.62 197 GLN A O 1
ATOM 1627 N N . GLN A 1 198 ? 13.137 -9.019 10.873 1.00 52.25 198 GLN A N 1
ATOM 1628 C CA . GLN A 1 198 ? 12.112 -10.060 10.957 1.00 52.25 198 GLN A CA 1
ATOM 1629 C C . GLN A 1 198 ? 11.211 -9.981 12.210 1.00 52.25 198 GLN A C 1
ATOM 1631 O O . GLN A 1 198 ? 10.344 -10.836 12.367 1.00 52.25 198 GLN A O 1
ATOM 1636 N N . SER A 1 199 ? 11.389 -9.011 13.121 1.00 45.62 199 SER A N 1
ATOM 1637 C CA . SER A 1 199 ? 10.600 -8.943 14.368 1.00 45.62 199 SER A CA 1
ATOM 1638 C C . SER A 1 199 ? 9.755 -7.670 14.483 1.00 45.62 199 SER A C 1
ATOM 1640 O O . SER A 1 199 ? 10.173 -6.581 14.098 1.00 45.62 199 SER A O 1
ATOM 1642 N N . ASN A 1 200 ? 8.556 -7.808 15.061 1.00 51.81 200 ASN A N 1
ATOM 1643 C CA . ASN A 1 200 ? 7.568 -6.729 15.217 1.00 51.81 200 ASN A CA 1
ATOM 1644 C C . ASN A 1 200 ? 7.764 -5.876 16.491 1.00 51.81 200 ASN A C 1
ATOM 1646 O O . ASN A 1 200 ? 6.858 -5.146 16.893 1.00 51.81 200 ASN A O 1
ATOM 1650 N N . VAL A 1 201 ? 8.913 -5.987 17.164 1.00 47.06 201 VAL A N 1
ATOM 1651 C CA . VAL A 1 201 ? 9.215 -5.244 18.399 1.00 47.06 201 VAL A CA 1
ATOM 1652 C C . VAL A 1 201 ? 9.916 -3.928 18.039 1.00 47.06 201 VAL A C 1
ATOM 1654 O O . VAL A 1 201 ? 10.745 -3.897 17.131 1.00 47.06 201 VAL A O 1
ATOM 1657 N N . TRP A 1 202 ? 9.607 -2.840 18.747 1.00 44.38 202 TRP A N 1
ATOM 1658 C CA . TRP A 1 202 ? 10.191 -1.506 18.532 1.00 44.38 202 TRP A CA 1
ATOM 1659 C C . TRP A 1 202 ? 10.990 -1.068 19.774 1.00 44.38 202 TRP A C 1
ATOM 1661 O O . TRP A 1 202 ? 10.589 -1.365 20.899 1.00 44.38 202 TRP A O 1
ATOM 1671 N N . LYS A 1 203 ? 12.132 -0.381 19.596 1.00 46.06 203 LYS A N 1
ATOM 1672 C CA . LYS A 1 203 ? 12.963 0.199 20.684 1.00 46.06 203 LYS A CA 1
ATOM 1673 C C . LYS A 1 203 ? 13.089 1.728 20.539 1.00 46.06 203 LYS A C 1
ATOM 1675 O O . LYS A 1 203 ? 12.987 2.252 19.439 1.00 46.06 203 LYS A O 1
ATOM 1680 N N . HIS A 1 204 ? 13.387 2.420 21.648 1.00 42.94 204 HIS A N 1
ATOM 1681 C CA . HIS A 1 204 ? 13.376 3.892 21.800 1.00 42.94 204 HIS A CA 1
ATOM 1682 C C . HIS A 1 204 ? 14.648 4.666 21.370 1.00 42.94 204 HIS A C 1
ATOM 1684 O O . HIS A 1 204 ? 14.736 5.858 21.654 1.00 42.94 204 HIS A O 1
ATOM 1690 N N . LYS A 1 205 ? 15.656 4.048 20.730 1.00 43.00 205 LYS A N 1
ATOM 1691 C CA . LYS A 1 205 ? 16.833 4.802 20.239 1.00 43.00 205 LYS A CA 1
ATOM 1692 C C . LYS A 1 205 ? 16.603 5.242 18.782 1.00 43.00 205 LYS A C 1
ATOM 1694 O O . LYS A 1 205 ? 16.324 4.360 17.972 1.00 43.00 205 LYS A O 1
ATOM 1699 N N . PRO A 1 206 ? 16.697 6.548 18.462 1.00 46.47 206 PRO A N 1
ATOM 1700 C CA . PRO A 1 206 ? 16.426 7.064 17.122 1.00 46.47 206 PRO A CA 1
ATOM 1701 C C . PRO A 1 206 ? 17.558 6.706 16.150 1.00 46.47 206 PRO A C 1
ATOM 1703 O O . PRO A 1 206 ? 18.730 6.872 16.484 1.00 46.47 206 PRO A O 1
ATOM 1706 N N . GLU A 1 207 ? 17.198 6.236 14.957 1.00 55.16 207 GLU A N 1
ATOM 1707 C CA . GLU A 1 207 ? 18.079 6.214 13.782 1.00 55.16 207 GLU A CA 1
ATOM 1708 C C . GLU A 1 207 ? 17.737 7.432 12.910 1.00 55.16 207 GLU A C 1
ATOM 1710 O O . GLU A 1 207 ? 16.570 7.829 12.833 1.00 55.16 207 GLU A O 1
ATOM 1715 N N . TYR A 1 208 ? 18.747 8.047 12.295 1.00 54.72 208 TYR A N 1
ATOM 1716 C CA . TYR A 1 208 ? 18.542 9.109 11.311 1.00 54.72 208 TYR A CA 1
ATOM 1717 C C . TYR A 1 208 ? 18.257 8.463 9.958 1.00 54.72 208 TYR A C 1
ATOM 1719 O O . TYR A 1 208 ? 19.006 7.597 9.506 1.00 54.72 208 TYR A O 1
ATOM 1727 N N . GLY A 1 209 ? 17.142 8.841 9.343 1.00 63.09 209 GLY A N 1
ATOM 1728 C CA . GLY A 1 209 ? 16.770 8.366 8.020 1.00 63.09 209 GLY A CA 1
ATOM 1729 C C . GLY A 1 209 ? 15.523 9.066 7.495 1.00 63.09 209 GLY A C 1
ATOM 1730 O O . GLY A 1 209 ? 14.814 9.771 8.219 1.00 63.09 209 GLY A O 1
ATOM 1731 N N . ILE A 1 210 ? 15.238 8.857 6.217 1.00 64.56 210 ILE A N 1
ATOM 1732 C CA . ILE A 1 210 ? 14.065 9.440 5.567 1.00 64.56 210 ILE A CA 1
ATOM 1733 C C . ILE A 1 210 ? 12.835 8.617 5.959 1.00 64.56 210 ILE A C 1
ATOM 1735 O O . ILE A 1 210 ? 12.824 7.389 5.828 1.00 64.56 210 ILE A O 1
ATOM 1739 N N . HIS A 1 211 ? 11.777 9.277 6.436 1.00 72.56 211 HIS A N 1
ATOM 1740 C CA . HIS A 1 211 ? 10.536 8.593 6.796 1.00 72.56 211 HIS A CA 1
ATOM 1741 C C . HIS A 1 211 ? 9.967 7.824 5.594 1.00 72.56 211 HIS A C 1
ATOM 1743 O O . HIS A 1 211 ? 9.903 8.394 4.505 1.00 72.56 211 HIS A O 1
ATOM 1749 N N . PRO A 1 212 ? 9.498 6.567 5.743 1.00 74.62 212 PRO A N 1
ATOM 1750 C CA . PRO A 1 212 ? 8.991 5.784 4.613 1.00 74.62 212 PRO A CA 1
ATOM 1751 C C . PRO A 1 212 ? 7.892 6.491 3.807 1.00 74.62 212 PRO A C 1
ATOM 1753 O O . PRO A 1 212 ? 7.848 6.372 2.586 1.00 74.62 212 PRO A O 1
ATOM 1756 N N . GLU A 1 213 ? 7.028 7.275 4.459 1.00 79.00 213 GLU A N 1
ATOM 1757 C CA . GLU A 1 213 ? 6.013 8.082 3.759 1.00 79.00 213 GLU A CA 1
ATOM 1758 C C . GLU A 1 213 ? 6.628 9.222 2.936 1.00 79.00 213 GLU A C 1
ATOM 1760 O O . GLU A 1 213 ? 6.148 9.528 1.850 1.00 79.00 213 GLU A O 1
ATOM 1765 N N . GLN A 1 214 ? 7.704 9.841 3.425 1.00 78.62 214 GLN A N 1
ATOM 1766 C CA . GLN A 1 214 ? 8.417 10.883 2.686 1.00 78.62 214 GLN A CA 1
ATOM 1767 C C . GLN A 1 214 ? 9.191 10.274 1.518 1.00 78.62 214 GLN A C 1
ATOM 1769 O O . GLN A 1 214 ? 9.058 10.739 0.392 1.00 78.62 214 GLN A O 1
ATOM 1774 N N . SER A 1 215 ? 9.916 9.180 1.757 1.00 83.25 215 SER A N 1
ATOM 1775 C CA . SER A 1 215 ? 10.656 8.463 0.718 1.00 83.25 215 SER A CA 1
ATOM 1776 C C . SER A 1 215 ? 9.732 7.996 -0.412 1.00 83.25 215 SER A C 1
ATOM 1778 O O . SER A 1 215 ? 9.988 8.273 -1.582 1.00 83.25 215 SER A O 1
ATOM 1780 N N . THR A 1 216 ? 8.591 7.385 -0.075 1.00 86.06 216 THR A N 1
ATOM 1781 C CA . THR A 1 216 ? 7.585 6.996 -1.077 1.00 86.06 216 THR A CA 1
ATOM 1782 C C . THR A 1 216 ? 7.008 8.206 -1.804 1.00 86.06 216 THR A C 1
ATOM 1784 O O . THR A 1 216 ? 6.907 8.175 -3.028 1.00 86.06 216 THR A O 1
ATOM 1787 N N . ARG A 1 217 ? 6.690 9.299 -1.100 1.00 87.94 217 ARG A N 1
ATOM 1788 C CA . ARG A 1 217 ? 6.199 10.535 -1.725 1.00 87.94 217 ARG A CA 1
ATOM 1789 C C . ARG A 1 217 ? 7.192 11.108 -2.737 1.00 87.94 217 ARG A C 1
ATOM 1791 O O . ARG A 1 217 ? 6.787 11.426 -3.853 1.00 87.94 217 ARG A O 1
ATOM 1798 N N . TYR A 1 218 ? 8.466 11.229 -2.370 1.00 86.56 218 TYR A N 1
ATOM 1799 C CA . TYR A 1 218 ? 9.507 11.748 -3.258 1.00 86.56 218 TYR A CA 1
ATOM 1800 C C . TYR A 1 218 ? 9.755 10.818 -4.445 1.00 86.56 218 TYR A C 1
ATOM 1802 O O . TYR A 1 218 ? 9.868 11.290 -5.576 1.00 86.56 218 TYR A O 1
ATOM 1810 N N . LEU A 1 219 ? 9.765 9.503 -4.212 1.00 91.44 219 LEU A N 1
ATOM 1811 C CA . LEU A 1 219 ? 9.888 8.518 -5.279 1.00 91.44 219 LEU A CA 1
ATOM 1812 C C . LEU A 1 219 ? 8.741 8.649 -6.287 1.00 91.44 219 LEU A C 1
ATOM 1814 O O . LEU A 1 219 ? 8.999 8.818 -7.474 1.00 91.44 219 LEU A O 1
ATOM 1818 N N . PHE A 1 220 ? 7.485 8.619 -5.829 1.00 92.62 220 PHE A N 1
ATOM 1819 C CA . PHE A 1 220 ? 6.329 8.724 -6.722 1.00 92.62 220 PHE A CA 1
ATOM 1820 C C . PHE A 1 220 ? 6.305 10.054 -7.475 1.00 92.62 220 PHE A C 1
ATOM 1822 O O . PHE A 1 220 ? 6.065 10.057 -8.678 1.00 92.62 220 PHE A O 1
ATOM 1829 N N . HIS A 1 221 ? 6.623 11.167 -6.808 1.00 92.19 221 HIS A N 1
ATOM 1830 C CA . HIS A 1 221 ? 6.721 12.467 -7.467 1.00 92.19 221 HIS A CA 1
ATOM 1831 C C . HIS A 1 221 ? 7.752 12.458 -8.607 1.00 92.19 221 HIS A C 1
ATOM 1833 O O . HIS A 1 221 ? 7.446 12.883 -9.719 1.00 92.19 221 HIS A O 1
ATOM 1839 N N . ASN A 1 222 ? 8.948 11.918 -8.359 1.00 91.31 222 ASN A N 1
ATOM 1840 C CA . ASN A 1 222 ? 10.002 11.844 -9.369 1.00 91.31 222 ASN A CA 1
ATOM 1841 C C . ASN A 1 222 ? 9.654 10.878 -10.511 1.00 91.31 222 ASN A C 1
ATOM 1843 O O . ASN A 1 222 ? 9.926 11.194 -11.667 1.00 91.31 222 ASN A O 1
ATOM 1847 N N . LEU A 1 223 ? 9.031 9.732 -10.216 1.00 93.31 223 LEU A N 1
ATOM 1848 C CA . LEU A 1 223 ? 8.594 8.776 -11.237 1.00 93.31 223 LEU A CA 1
ATOM 1849 C C . LEU A 1 223 ? 7.517 9.371 -12.152 1.00 93.31 223 LEU A C 1
ATOM 1851 O O . LEU A 1 223 ? 7.623 9.227 -13.367 1.00 93.31 223 LEU A O 1
ATOM 1855 N N . PHE A 1 224 ? 6.529 10.089 -11.605 1.00 92.12 224 PHE A N 1
ATOM 1856 C CA . PHE A 1 224 ? 5.534 10.788 -12.426 1.00 92.12 224 PHE A CA 1
ATOM 1857 C C . PHE A 1 224 ? 6.181 11.842 -13.323 1.00 92.12 224 PHE A C 1
ATOM 1859 O O . PHE A 1 224 ? 5.891 11.888 -14.515 1.00 92.12 224 PHE A O 1
ATOM 1866 N N . ARG A 1 225 ? 7.139 12.605 -12.790 1.00 90.56 225 ARG A N 1
ATOM 1867 C CA . ARG A 1 225 ? 7.889 13.583 -13.582 1.00 90.56 225 ARG A CA 1
ATOM 1868 C C . ARG A 1 225 ? 8.673 12.927 -14.720 1.00 90.56 225 ARG A C 1
ATOM 1870 O O . ARG A 1 225 ? 8.700 13.450 -15.824 1.00 90.56 225 ARG A O 1
ATOM 1877 N N . ILE A 1 226 ? 9.307 11.776 -14.475 1.00 90.38 226 ILE A N 1
ATOM 1878 C CA . ILE A 1 226 ? 10.018 11.018 -15.519 1.00 90.38 226 ILE A CA 1
ATOM 1879 C C . ILE A 1 226 ? 9.056 10.600 -16.632 1.00 90.38 226 ILE A C 1
ATOM 1881 O O . ILE A 1 226 ? 9.424 10.732 -17.797 1.00 90.38 226 ILE A O 1
ATOM 1885 N N . LEU A 1 227 ? 7.852 10.129 -16.281 1.00 88.25 227 LEU A N 1
ATOM 1886 C CA . LEU A 1 227 ? 6.823 9.727 -17.245 1.00 88.25 227 LEU A CA 1
ATOM 1887 C C . LEU A 1 227 ? 6.363 10.895 -18.127 1.00 88.25 227 LEU A C 1
ATOM 1889 O O . LEU A 1 227 ? 6.214 10.703 -19.329 1.00 88.25 227 LEU A O 1
ATOM 1893 N N . GLU A 1 228 ? 6.218 12.103 -17.574 1.00 86.19 228 GLU A N 1
ATOM 1894 C CA . GLU A 1 228 ? 5.893 13.308 -18.357 1.00 86.19 228 GLU A CA 1
ATOM 1895 C C . GLU A 1 228 ? 6.945 13.594 -19.442 1.00 86.19 228 GLU A C 1
ATOM 1897 O O . GLU A 1 228 ? 6.598 13.974 -20.558 1.00 86.19 228 GLU A O 1
ATOM 1902 N N . PHE A 1 229 ? 8.228 13.332 -19.168 1.00 82.38 229 PHE A N 1
ATOM 1903 C CA . PHE A 1 229 ? 9.297 13.478 -20.164 1.00 82.38 229 PHE A CA 1
ATOM 1904 C C . PHE A 1 229 ? 9.328 12.358 -21.219 1.00 82.38 229 PHE A C 1
ATOM 1906 O O . PHE A 1 229 ? 10.009 12.511 -22.232 1.00 82.38 229 PHE A O 1
ATOM 1913 N N . GLN A 1 230 ? 8.616 11.243 -21.011 1.00 75.50 230 GLN A N 1
ATOM 1914 C CA . GLN A 1 230 ? 8.574 10.127 -21.970 1.00 75.50 230 GLN A CA 1
ATOM 1915 C C . GLN A 1 230 ? 7.521 10.298 -23.068 1.00 75.50 230 GLN A C 1
ATOM 1917 O O . GLN A 1 230 ? 7.560 9.554 -24.045 1.00 75.50 230 GLN A O 1
ATOM 1922 N N . VAL A 1 231 ? 6.604 11.265 -22.941 1.00 62.72 231 VAL A N 1
ATOM 1923 C CA . VAL A 1 231 ? 5.480 11.467 -23.879 1.00 62.72 231 VAL A CA 1
ATOM 1924 C C . VAL A 1 231 ? 5.952 11.686 -25.324 1.00 62.72 231 VAL A C 1
ATOM 1926 O O . VAL A 1 231 ? 5.229 11.369 -26.255 1.00 62.72 231 VAL A O 1
ATOM 1929 N N . SER A 1 232 ? 7.182 12.156 -25.535 1.00 59.31 232 SER A N 1
ATOM 1930 C CA . SER A 1 232 ? 7.746 12.357 -26.876 1.00 59.31 232 SER A CA 1
ATOM 1931 C C . SER A 1 232 ? 8.181 11.068 -27.598 1.00 59.31 232 SER A C 1
ATOM 1933 O O . SER A 1 232 ? 8.488 11.133 -28.785 1.00 59.31 232 SER A O 1
ATOM 1935 N N . TYR A 1 233 ? 8.264 9.927 -26.901 1.00 54.31 233 TYR A N 1
ATOM 1936 C CA . TYR A 1 233 ? 8.769 8.646 -27.431 1.00 54.31 233 TYR A CA 1
ATOM 1937 C C . TYR A 1 233 ? 7.716 7.520 -27.459 1.00 54.31 233 TYR A C 1
ATOM 1939 O O . TYR A 1 233 ? 8.028 6.418 -27.913 1.00 54.31 233 TYR A O 1
ATOM 1947 N N . LEU A 1 234 ? 6.500 7.785 -26.967 1.00 50.75 234 LEU A N 1
ATOM 1948 C CA . LEU A 1 234 ? 5.348 6.871 -26.937 1.00 50.75 234 LEU A CA 1
ATOM 1949 C C . LEU A 1 234 ? 4.284 7.304 -27.948 1.00 50.75 234 LEU A C 1
ATOM 1951 O O . LEU A 1 234 ? 3.661 6.396 -28.548 1.00 50.75 234 LEU A O 1
#

Radius of gyration: 32.41 Å; chains: 1; bounding box: 60×36×94 Å